Protein AF-A0A5J4VJ78-F1 (afdb_monomer_lite)

Organism: NCBI:txid222440

Structure (mmCIF, N/CA/C/O backbone):
data_AF-A0A5J4VJ78-F1
#
_entry.id   AF-A0A5J4VJ78-F1
#
loop_
_atom_site.group_PDB
_atom_site.id
_atom_site.type_symbol
_atom_site.label_atom_id
_atom_site.label_alt_id
_atom_site.label_comp_id
_atom_site.label_asym_id
_atom_site.label_entity_id
_atom_site.label_seq_id
_atom_site.pdbx_PDB_ins_code
_atom_site.Cartn_x
_atom_site.Cartn_y
_atom_site.Cartn_z
_atom_site.occupancy
_atom_site.B_iso_or_equiv
_atom_site.auth_seq_id
_atom_site.auth_comp_id
_atom_site.auth_asym_id
_atom_site.auth_atom_id
_atom_site.pdbx_PDB_model_num
ATOM 1 N N . MET A 1 1 ? -40.410 12.474 62.349 1.00 48.41 1 MET A N 1
ATOM 2 C CA . MET A 1 1 ? -39.954 11.598 61.249 1.00 48.41 1 MET A CA 1
ATOM 3 C C . MET A 1 1 ? -38.584 12.092 60.812 1.00 48.41 1 MET A C 1
ATOM 5 O O . MET A 1 1 ? -38.500 13.194 60.291 1.00 48.41 1 MET A O 1
ATOM 9 N N . GLN A 1 2 ? -37.513 11.364 61.135 1.00 45.97 2 GLN A N 1
ATOM 10 C CA . GLN A 1 2 ? -36.144 11.729 60.750 1.00 45.97 2 GLN A CA 1
ATOM 11 C C . GLN A 1 2 ? -35.862 11.176 59.348 1.00 45.97 2 GLN A C 1
ATOM 13 O O . GLN A 1 2 ? -35.851 9.962 59.156 1.00 45.97 2 GLN A O 1
ATOM 18 N N . GLN A 1 3 ? -35.682 12.064 58.369 1.00 49.25 3 GLN A N 1
ATOM 19 C CA . GLN A 1 3 ? -35.195 11.709 57.035 1.00 49.25 3 GLN A CA 1
ATOM 20 C C . GLN A 1 3 ? -33.721 11.312 57.136 1.00 49.25 3 GLN A C 1
ATOM 22 O O . GLN A 1 3 ? -32.895 12.104 57.586 1.00 49.25 3 GLN A O 1
ATOM 27 N N . GLN A 1 4 ? -33.396 10.085 56.729 1.00 52.31 4 GLN A N 1
ATOM 28 C CA . GLN A 1 4 ? -32.009 9.659 56.575 1.00 52.31 4 GLN A CA 1
ATOM 29 C C . GLN A 1 4 ? -31.435 10.192 55.251 1.00 52.31 4 GLN A C 1
ATOM 31 O O . GLN A 1 4 ? -32.120 10.120 54.225 1.00 52.31 4 GLN A O 1
ATOM 36 N N . PRO A 1 5 ? -30.194 10.709 55.250 1.00 65.25 5 PRO A N 1
ATOM 37 C CA . PRO A 1 5 ? -29.542 11.199 54.043 1.00 65.25 5 PRO A CA 1
ATOM 38 C C . PRO A 1 5 ? -29.201 10.034 53.103 1.00 65.25 5 PRO A C 1
ATOM 40 O O . PRO A 1 5 ? -28.545 9.070 53.494 1.00 65.25 5 PRO A O 1
ATOM 43 N N . GLN A 1 6 ? -29.654 10.130 51.853 1.00 60.22 6 GLN A N 1
ATOM 44 C CA . GLN A 1 6 ? -29.328 9.179 50.791 1.00 60.22 6 GLN A CA 1
ATOM 45 C C . GLN A 1 6 ? -27.888 9.431 50.321 1.00 60.22 6 GLN A C 1
ATOM 47 O O . GLN A 1 6 ? -27.589 10.478 49.748 1.00 60.22 6 GLN A O 1
ATOM 52 N N . LEU A 1 7 ? -26.993 8.478 50.589 1.00 55.41 7 LEU A N 1
ATOM 53 C CA . LEU A 1 7 ? -25.600 8.508 50.152 1.00 55.41 7 LEU A CA 1
ATOM 54 C C . LEU A 1 7 ? -25.534 8.074 48.679 1.00 55.41 7 LEU A C 1
ATOM 56 O O . LEU A 1 7 ? -25.606 6.886 48.371 1.00 55.41 7 LEU A O 1
ATOM 60 N N . TYR A 1 8 ? -25.420 9.028 47.760 1.00 61.34 8 TYR A N 1
ATOM 61 C CA . TYR A 1 8 ? -25.155 8.735 46.354 1.00 61.34 8 TYR A CA 1
ATOM 62 C C . TYR A 1 8 ? -23.641 8.589 46.150 1.00 61.34 8 TYR A C 1
ATOM 64 O O . TYR A 1 8 ? -22.863 9.494 46.447 1.00 61.34 8 TYR A O 1
ATOM 72 N N . ALA A 1 9 ? -23.206 7.427 45.665 1.00 69.69 9 ALA A N 1
ATOM 73 C CA . ALA A 1 9 ? -21.824 7.218 45.256 1.00 69.69 9 ALA A CA 1
ATOM 74 C C . ALA A 1 9 ? -21.632 7.813 43.855 1.00 69.69 9 ALA A C 1
ATOM 76 O O . ALA A 1 9 ? -22.184 7.306 42.879 1.00 69.69 9 ALA A O 1
ATOM 77 N N . ILE A 1 10 ? -20.857 8.894 43.754 1.00 66.19 10 ILE A N 1
ATOM 78 C CA . ILE A 1 10 ? -20.404 9.423 42.467 1.00 66.19 10 ILE A CA 1
ATOM 79 C C . ILE A 1 10 ? -19.316 8.474 41.960 1.00 66.19 10 ILE A C 1
ATOM 81 O O . ILE A 1 10 ? -18.203 8.460 42.484 1.00 66.19 10 ILE A O 1
ATOM 85 N N . ILE A 1 11 ? -19.637 7.654 40.961 1.00 70.38 11 ILE A N 1
ATOM 86 C CA . ILE A 1 11 ? -18.626 6.893 40.228 1.00 70.38 11 ILE A CA 1
ATOM 87 C C . ILE A 1 11 ? -17.891 7.907 39.354 1.00 70.38 11 ILE A C 1
ATOM 89 O O . ILE A 1 11 ? -18.446 8.401 38.374 1.00 70.38 11 ILE A O 1
ATOM 93 N N . GLN A 1 12 ? -16.662 8.256 39.734 1.00 53.12 12 GLN A N 1
ATOM 94 C CA . GLN A 1 12 ? -15.780 9.006 38.850 1.00 53.12 12 GLN A CA 1
ATOM 95 C C . GLN A 1 12 ? -15.371 8.075 37.713 1.00 53.12 12 GLN A C 1
ATOM 97 O O . GLN A 1 12 ? -14.561 7.168 37.884 1.00 53.12 12 GLN A O 1
ATOM 102 N N . VAL A 1 13 ? -16.012 8.256 36.564 1.00 66.19 13 VAL A N 1
ATOM 103 C CA . VAL A 1 13 ? -15.539 7.682 35.312 1.00 66.19 13 VAL A CA 1
ATOM 104 C C . VAL A 1 13 ? -14.343 8.529 34.901 1.00 66.19 13 VAL A C 1
ATOM 106 O O . VAL A 1 13 ? -14.504 9.717 34.623 1.00 66.19 13 VAL A O 1
ATOM 109 N N . ASP A 1 14 ? -13.148 7.942 34.916 1.00 60.28 14 ASP A N 1
ATOM 110 C CA . ASP A 1 14 ? -11.938 8.594 34.420 1.00 60.28 14 ASP A CA 1
ATOM 111 C C . ASP A 1 14 ? -12.132 8.946 32.938 1.00 60.28 14 ASP A C 1
ATOM 113 O O . ASP A 1 14 ? -11.980 8.111 32.047 1.00 60.28 14 ASP A O 1
ATOM 117 N N . ALA A 1 15 ? -12.473 10.204 32.666 1.00 61.31 15 ALA A N 1
ATOM 118 C CA . ALA A 1 15 ? -12.761 10.732 31.332 1.00 61.31 15 ALA A CA 1
ATOM 119 C C . ALA A 1 15 ? -11.521 10.834 30.415 1.00 61.31 15 ALA A C 1
ATOM 121 O O . ALA A 1 15 ? -11.595 11.436 29.349 1.00 61.31 15 ALA A O 1
ATOM 122 N N . ASN A 1 16 ? -10.379 10.267 30.817 1.00 53.38 16 ASN A N 1
ATOM 123 C CA . ASN A 1 16 ? -9.082 10.498 30.177 1.00 53.38 16 ASN A CA 1
ATOM 124 C C . ASN A 1 16 ? -8.576 9.353 29.289 1.00 53.38 16 ASN A C 1
ATOM 126 O O . ASN A 1 16 ? -7.518 9.495 28.684 1.00 53.38 16 ASN A O 1
ATOM 130 N N . GLN A 1 17 ? -9.303 8.240 29.146 1.00 56.69 17 GLN A N 1
ATOM 131 C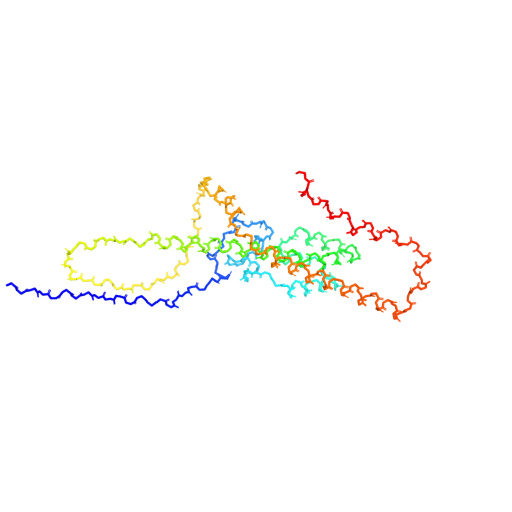 CA . GLN A 1 17 ? -8.967 7.237 28.126 1.00 56.69 17 GLN A CA 1
ATOM 132 C C . GLN A 1 17 ? -9.726 7.508 26.828 1.00 56.69 17 GLN A C 1
ATOM 134 O O . GLN A 1 17 ? -10.595 6.742 26.415 1.00 56.69 17 GLN A O 1
ATOM 139 N N . SER A 1 18 ? -9.379 8.608 26.162 1.00 64.75 18 SER A N 1
ATOM 140 C CA . SER A 1 18 ? -9.680 8.761 24.740 1.00 64.75 18 SER A CA 1
ATOM 141 C C . SER A 1 18 ? -8.935 7.656 24.000 1.00 64.75 18 SER A C 1
ATOM 143 O O . SER A 1 18 ? -7.726 7.754 23.802 1.00 64.75 18 SER A O 1
ATOM 145 N N . GLN A 1 19 ? -9.627 6.569 23.652 1.00 74.94 19 GLN A N 1
ATOM 146 C CA . GLN A 1 19 ? -9.042 5.506 22.841 1.00 74.94 19 GLN A CA 1
ATOM 147 C C . GLN A 1 19 ? -8.592 6.122 21.515 1.00 74.94 19 GLN A C 1
ATOM 149 O O . GLN A 1 19 ? -9.410 6.553 20.700 1.00 74.94 19 GLN A O 1
ATOM 154 N N . THR A 1 20 ? -7.280 6.236 21.334 1.00 85.06 20 THR A N 1
ATOM 155 C CA . THR A 1 20 ? -6.699 6.723 20.088 1.00 85.06 20 THR A CA 1
ATOM 156 C C . THR A 1 20 ? -6.913 5.660 19.026 1.00 85.06 20 THR A C 1
ATOM 158 O O . THR A 1 20 ? -6.645 4.484 19.272 1.00 85.06 20 THR A O 1
ATOM 161 N N . PHE A 1 21 ? -7.405 6.065 17.857 1.00 91.94 21 PHE A N 1
ATOM 162 C CA . PHE A 1 21 ? -7.583 5.167 16.723 1.00 91.94 21 PHE A CA 1
ATOM 163 C C . PHE A 1 21 ? -6.235 4.540 16.346 1.00 91.94 21 PHE A C 1
ATOM 165 O O . PHE A 1 21 ? -5.333 5.235 15.878 1.00 91.94 21 PHE A O 1
ATOM 172 N N . ASP A 1 22 ? -6.104 3.234 16.575 1.00 94.62 22 ASP A N 1
ATOM 173 C CA . ASP A 1 22 ? -4.928 2.464 16.185 1.00 94.62 22 ASP A CA 1
ATOM 174 C C . ASP A 1 22 ? -5.185 1.759 14.850 1.00 94.62 22 ASP A C 1
ATOM 176 O O . ASP A 1 22 ? -6.028 0.865 14.736 1.00 94.62 22 ASP A O 1
ATOM 180 N N . ILE A 1 23 ? -4.428 2.156 13.830 1.00 95.56 23 ILE A N 1
ATOM 181 C CA . ILE A 1 23 ? -4.491 1.558 12.495 1.00 95.56 23 ILE A CA 1
ATOM 182 C C . ILE A 1 23 ? -3.938 0.125 12.474 1.00 95.56 23 ILE A C 1
ATOM 184 O O . ILE A 1 23 ? -4.140 -0.594 11.507 1.00 95.56 23 ILE A O 1
ATOM 188 N N . ARG A 1 24 ? -3.241 -0.335 13.513 1.00 96.38 24 ARG A N 1
ATOM 189 C CA . ARG A 1 24 ? -2.691 -1.697 13.573 1.00 96.38 24 ARG A CA 1
ATOM 190 C C . ARG A 1 24 ? -3.593 -2.690 14.296 1.00 96.38 24 ARG A C 1
ATOM 192 O O . ARG A 1 24 ? -3.250 -3.865 14.362 1.00 96.38 24 ARG A O 1
ATOM 199 N N . ASP A 1 25 ? -4.737 -2.253 14.819 1.00 96.12 25 ASP A N 1
ATOM 200 C CA . ASP A 1 25 ? -5.698 -3.155 15.453 1.00 96.12 25 ASP A CA 1
ATOM 201 C C . ASP A 1 25 ? -6.375 -4.048 14.387 1.00 96.12 25 ASP A C 1
ATOM 203 O O . ASP A 1 25 ? -7.123 -3.527 13.554 1.00 96.12 25 ASP A O 1
ATOM 207 N N . PRO A 1 26 ? -6.175 -5.383 14.400 1.00 97.56 26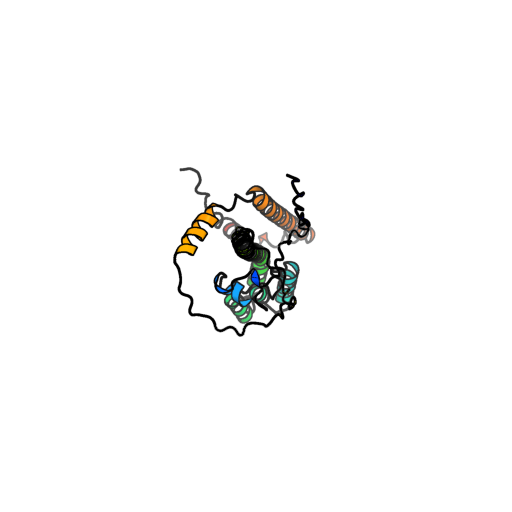 PRO A N 1
ATOM 208 C CA . PRO A 1 26 ? -6.784 -6.303 13.430 1.00 97.56 26 PRO A CA 1
ATOM 209 C C . PRO A 1 26 ? -8.312 -6.261 13.455 1.00 97.56 26 PRO A C 1
ATOM 211 O O . PRO A 1 26 ? -8.967 -6.490 12.444 1.00 97.56 26 PRO A O 1
ATOM 214 N N . ASN A 1 27 ? -8.906 -5.896 14.591 1.00 96.62 27 ASN A N 1
ATOM 215 C CA . ASN A 1 27 ? -10.354 -5.816 14.724 1.00 96.62 27 ASN A CA 1
ATOM 216 C C . ASN A 1 27 ? -10.951 -4.590 13.997 1.00 96.62 27 ASN A C 1
ATOM 218 O O . ASN A 1 27 ? -12.174 -4.421 14.000 1.00 96.62 27 ASN A O 1
ATOM 222 N N . ASN A 1 28 ? -10.120 -3.692 13.450 1.00 96.75 28 ASN A N 1
ATOM 223 C CA . ASN A 1 28 ? -10.551 -2.590 12.584 1.00 96.75 28 ASN A CA 1
ATOM 224 C C . ASN A 1 28 ? -10.689 -3.016 11.116 1.00 96.75 28 ASN A C 1
ATOM 226 O O . ASN A 1 28 ? -11.110 -2.207 10.292 1.00 96.75 28 ASN A O 1
ATOM 230 N N . TYR A 1 29 ? -10.375 -4.265 10.778 1.00 97.12 29 TYR A N 1
ATOM 231 C CA . TYR A 1 29 ? -10.373 -4.745 9.404 1.00 97.12 29 TYR A CA 1
ATOM 232 C C . TYR A 1 29 ? -11.371 -5.876 9.188 1.00 97.12 29 TYR A C 1
ATOM 234 O O . TYR A 1 29 ? -11.695 -6.646 10.090 1.00 97.12 29 TYR A O 1
ATOM 242 N N . ASP A 1 30 ? -11.867 -5.951 7.959 1.00 96.06 30 ASP A N 1
ATOM 243 C CA . ASP A 1 30 ? -12.672 -7.052 7.450 1.00 96.06 30 ASP A CA 1
ATOM 244 C C . ASP A 1 30 ? -12.155 -7.381 6.047 1.00 96.06 30 ASP A C 1
ATOM 246 O O . ASP A 1 30 ? -12.332 -6.595 5.116 1.00 96.06 30 ASP A O 1
ATOM 250 N N . GLU A 1 31 ? -11.460 -8.513 5.911 1.00 96.44 31 GLU A N 1
ATOM 251 C CA . GLU A 1 31 ? -10.785 -8.942 4.675 1.00 96.44 31 GLU A CA 1
ATOM 252 C C . GLU A 1 31 ? -11.730 -9.025 3.470 1.00 96.44 31 GLU A C 1
ATOM 254 O O . GLU A 1 31 ? -11.312 -8.811 2.328 1.00 96.44 31 GLU A O 1
ATOM 259 N N . SER A 1 32 ? -13.013 -9.301 3.718 1.00 96.12 32 SER A N 1
ATOM 260 C CA . SER A 1 32 ? -14.030 -9.417 2.671 1.00 96.12 32 SER A CA 1
ATOM 261 C C . SER A 1 32 ? -14.343 -8.083 1.989 1.00 96.12 32 SER A C 1
ATOM 263 O O . SER A 1 32 ? -14.792 -8.070 0.845 1.00 96.12 32 SER A O 1
ATOM 265 N N . MET A 1 33 ? -14.070 -6.959 2.660 1.00 94.38 33 MET A N 1
ATOM 266 C CA . MET A 1 33 ? -14.373 -5.615 2.163 1.00 94.38 33 MET A CA 1
ATOM 267 C C . MET A 1 33 ? -13.283 -5.023 1.267 1.00 94.38 33 MET A C 1
ATOM 269 O O . MET A 1 33 ? -13.489 -3.945 0.706 1.00 94.38 33 MET A O 1
ATOM 273 N N . PHE A 1 34 ? -12.131 -5.687 1.177 1.00 96.19 34 PHE A N 1
ATOM 274 C CA . PHE A 1 34 ? -10.984 -5.233 0.400 1.00 96.19 34 PHE A CA 1
ATOM 275 C C . PHE A 1 34 ? -10.931 -5.902 -0.968 1.00 96.19 34 PHE A C 1
ATOM 277 O O . PHE A 1 34 ? -11.300 -7.073 -1.115 1.00 96.19 34 PHE A O 1
ATOM 284 N N . GLU A 1 35 ? -10.417 -5.159 -1.949 1.00 95.88 35 GLU A N 1
ATOM 285 C CA . GLU A 1 35 ? -10.044 -5.701 -3.253 1.00 95.88 35 GLU A CA 1
ATOM 286 C C . GLU A 1 35 ? -9.028 -6.843 -3.109 1.00 95.88 35 GLU A C 1
ATOM 288 O O . GLU A 1 35 ? -8.235 -6.879 -2.163 1.00 95.88 35 GLU A O 1
ATOM 293 N N . GLU A 1 36 ? -9.039 -7.774 -4.065 1.00 95.56 36 GLU A N 1
ATOM 294 C CA . GLU A 1 36 ? -8.178 -8.964 -4.057 1.00 95.56 36 GLU A CA 1
ATOM 295 C C . GLU A 1 36 ? -6.691 -8.608 -3.915 1.00 95.56 36 GLU A C 1
ATOM 297 O O . GLU A 1 36 ? -5.976 -9.232 -3.127 1.00 95.56 36 GLU A O 1
ATOM 302 N N . ASN A 1 37 ? -6.256 -7.532 -4.575 1.00 95.44 37 ASN A N 1
ATOM 303 C CA . ASN A 1 37 ? -4.873 -7.068 -4.530 1.00 95.44 37 ASN A CA 1
ATOM 304 C C . ASN A 1 37 ? -4.465 -6.688 -3.098 1.00 95.44 37 ASN A C 1
ATOM 306 O O . ASN A 1 37 ? -3.467 -7.190 -2.588 1.00 95.44 37 ASN A O 1
ATOM 310 N N . ILE A 1 38 ? -5.275 -5.899 -2.380 1.00 96.56 38 ILE A N 1
ATOM 311 C CA . ILE A 1 38 ? -4.994 -5.555 -0.974 1.00 96.56 38 ILE A CA 1
ATOM 312 C C . ILE A 1 38 ? -5.112 -6.795 -0.087 1.00 96.56 38 ILE A C 1
ATOM 314 O O . ILE A 1 38 ? -4.295 -6.969 0.821 1.00 96.56 38 ILE A O 1
ATOM 318 N N . ARG A 1 39 ? -6.087 -7.673 -0.355 1.00 97.00 39 ARG A N 1
ATOM 319 C CA . ARG A 1 39 ? -6.302 -8.912 0.404 1.00 97.00 39 ARG A CA 1
ATOM 320 C C . ARG A 1 39 ? -5.056 -9.798 0.414 1.00 97.00 39 ARG A C 1
ATOM 322 O O . ARG A 1 39 ? -4.721 -10.351 1.457 1.00 97.00 39 ARG A O 1
ATOM 329 N N . SER A 1 40 ? -4.318 -9.854 -0.696 1.00 96.25 40 SER A N 1
ATOM 330 C CA . SER A 1 40 ? -3.053 -10.599 -0.788 1.00 96.25 40 SER A CA 1
ATOM 331 C C . SER A 1 40 ? -1.958 -10.098 0.173 1.00 96.25 40 SER A C 1
ATOM 333 O O . SER A 1 40 ? -1.040 -10.842 0.510 1.00 96.25 40 SER A O 1
ATOM 335 N N . THR A 1 41 ? -2.074 -8.859 0.665 1.00 97.38 41 THR A N 1
ATOM 336 C CA . THR A 1 41 ? -1.100 -8.222 1.571 1.00 97.38 41 THR A CA 1
ATOM 337 C C . THR A 1 41 ? -1.454 -8.364 3.053 1.00 97.38 41 THR A C 1
ATOM 339 O O . THR A 1 41 ? -0.758 -7.810 3.910 1.00 97.38 41 THR A O 1
ATOM 342 N N . PHE A 1 42 ? -2.540 -9.066 3.390 1.00 97.88 42 PHE A N 1
ATOM 343 C CA . PHE A 1 42 ? -2.944 -9.248 4.780 1.00 97.88 42 PHE A CA 1
ATOM 344 C C . PHE A 1 42 ? -1.965 -10.130 5.548 1.00 97.88 42 PHE A C 1
ATOM 346 O O . PHE A 1 42 ? -1.546 -11.199 5.106 1.00 97.88 42 PHE A O 1
ATOM 353 N N . ARG A 1 43 ? -1.638 -9.695 6.765 1.00 97.06 43 ARG A N 1
ATOM 354 C CA . ARG A 1 43 ? -0.869 -10.476 7.727 1.00 97.06 43 ARG A CA 1
ATOM 355 C C . ARG A 1 43 ? -1.462 -10.281 9.111 1.00 97.06 43 ARG A C 1
ATOM 357 O O . ARG A 1 43 ? -1.582 -9.155 9.580 1.00 97.06 43 ARG A O 1
ATOM 364 N N . ASN A 1 44 ? -1.821 -11.383 9.769 1.00 97.00 44 ASN A N 1
ATOM 365 C CA . ASN A 1 44 ? -2.463 -11.370 11.089 1.00 97.00 44 ASN A CA 1
ATOM 366 C C . ASN A 1 44 ? -3.738 -10.497 11.138 1.00 97.00 44 ASN A C 1
ATOM 368 O O . ASN A 1 44 ? -3.973 -9.814 12.131 1.00 97.00 44 ASN A O 1
ATOM 372 N N . GLY A 1 45 ? -4.533 -10.481 10.061 1.00 96.69 45 GLY A N 1
ATOM 373 C CA . GLY A 1 45 ? -5.758 -9.676 9.969 1.00 96.69 45 GLY A CA 1
ATOM 374 C C . GLY A 1 45 ? -5.537 -8.177 9.730 1.00 96.69 45 GLY A C 1
ATOM 375 O O . GLY A 1 45 ? -6.487 -7.408 9.809 1.00 96.69 45 GLY A O 1
ATOM 376 N N . VAL A 1 46 ? -4.305 -7.743 9.438 1.00 98.00 46 VAL A N 1
ATOM 377 C CA . VAL A 1 46 ? -3.970 -6.341 9.146 1.00 98.00 46 VAL A CA 1
ATOM 378 C C . VAL A 1 46 ? -3.347 -6.242 7.741 1.00 98.00 46 VAL A C 1
ATOM 380 O O . VAL A 1 46 ? -2.431 -7.014 7.438 1.00 98.00 46 VAL A O 1
ATOM 383 N N . PRO A 1 47 ? -3.797 -5.313 6.872 1.00 98.00 47 PRO A N 1
ATOM 384 C CA . PRO A 1 47 ? -3.257 -5.145 5.519 1.00 98.00 47 PRO A CA 1
ATOM 385 C C . PRO A 1 47 ? -1.833 -4.564 5.520 1.00 98.00 47 PRO A C 1
ATOM 387 O O . PRO A 1 47 ? -1.271 -4.226 6.571 1.00 98.00 47 PRO A O 1
ATOM 390 N N . ALA A 1 48 ? -1.247 -4.424 4.326 1.00 97.62 48 ALA A N 1
ATOM 391 C CA . ALA A 1 48 ? 0.095 -3.874 4.124 1.00 97.62 48 ALA A CA 1
ATOM 392 C C . ALA A 1 48 ? 1.164 -4.609 4.951 1.00 97.62 48 ALA A C 1
ATOM 394 O O . ALA A 1 48 ? 1.967 -4.014 5.681 1.00 97.62 48 ALA A O 1
ATOM 395 N N . TRP A 1 49 ? 1.130 -5.939 4.861 1.00 97.31 49 TRP A N 1
ATOM 396 C CA . TRP A 1 49 ? 2.052 -6.859 5.525 1.00 97.31 49 TRP A CA 1
ATOM 397 C C . TRP A 1 49 ? 2.026 -6.767 7.057 1.00 97.31 49 TRP A C 1
ATOM 399 O O . TRP A 1 49 ? 3.012 -7.098 7.721 1.00 97.31 49 TRP A O 1
ATOM 409 N N . GLY A 1 50 ? 0.891 -6.342 7.623 1.00 97.19 50 GLY A N 1
ATOM 410 C CA . GLY A 1 50 ? 0.676 -6.207 9.063 1.00 97.19 50 GLY A CA 1
ATOM 411 C C . GLY A 1 50 ? 0.915 -4.800 9.619 1.00 97.19 50 GLY A C 1
ATOM 412 O O . GLY A 1 50 ? 0.803 -4.594 10.824 1.00 97.19 50 GLY A O 1
ATOM 413 N N . ASN A 1 51 ? 1.257 -3.825 8.771 1.00 97.38 51 ASN A N 1
ATOM 414 C CA . ASN A 1 51 ? 1.548 -2.459 9.214 1.00 97.38 51 ASN A CA 1
ATOM 415 C C . ASN A 1 51 ? 0.322 -1.539 9.224 1.00 97.38 51 ASN A C 1
ATOM 417 O O . ASN A 1 51 ? 0.387 -0.470 9.836 1.00 97.38 51 ASN A O 1
ATOM 421 N N . GLY A 1 52 ? -0.756 -1.919 8.530 1.00 97.06 52 GLY A N 1
ATOM 422 C CA . GLY A 1 52 ? -1.964 -1.105 8.358 1.00 97.06 52 GLY A CA 1
ATOM 423 C C . GLY A 1 52 ? -1.818 0.019 7.325 1.00 97.06 52 GLY A C 1
ATOM 424 O O . GLY A 1 52 ? -2.785 0.709 7.033 1.00 97.06 52 GLY A O 1
ATOM 425 N N . GLN A 1 53 ? -0.624 0.214 6.760 1.00 97.38 53 GLN A N 1
ATOM 426 C CA . GLN A 1 53 ? -0.362 1.105 5.629 1.00 97.38 53 GLN A CA 1
ATOM 427 C C . GLN A 1 53 ? 0.948 0.717 4.934 1.00 97.38 53 GLN A C 1
ATOM 429 O O . GLN A 1 53 ? 1.880 0.223 5.576 1.00 97.38 53 GLN A O 1
ATOM 434 N N . PHE A 1 54 ? 1.022 0.956 3.630 1.00 97.38 54 PHE A N 1
ATOM 435 C CA . PHE A 1 54 ? 2.226 0.796 2.825 1.00 97.38 54 PHE A CA 1
ATOM 436 C C . PHE A 1 54 ? 3.200 1.954 3.062 1.00 97.38 54 PHE A C 1
ATOM 438 O O . PHE A 1 54 ? 2.795 3.100 3.270 1.00 97.38 54 PHE A O 1
ATOM 445 N N . SER A 1 55 ? 4.493 1.645 3.017 1.00 96.62 55 SER A N 1
ATOM 446 C CA . SER A 1 55 ? 5.593 2.591 3.200 1.00 96.62 55 SER A CA 1
ATOM 447 C C . SER A 1 55 ? 6.133 3.040 1.844 1.00 96.62 55 SER A C 1
ATOM 449 O O . SER A 1 55 ? 6.612 2.210 1.070 1.00 96.62 55 SER A O 1
ATOM 451 N N . ASN A 1 56 ? 6.124 4.354 1.590 1.00 94.56 56 ASN A N 1
ATOM 452 C CA . ASN A 1 56 ? 6.722 4.937 0.383 1.00 94.56 56 ASN A CA 1
ATOM 453 C C . ASN A 1 56 ? 8.216 4.605 0.279 1.00 94.56 56 ASN A C 1
ATOM 455 O O . ASN A 1 56 ? 8.684 4.198 -0.777 1.00 94.56 56 ASN A O 1
ATOM 459 N N . ALA A 1 57 ? 8.957 4.688 1.389 1.00 95.06 57 ALA A N 1
ATOM 460 C CA . ALA A 1 57 ? 10.387 4.382 1.402 1.00 95.06 57 ALA A CA 1
ATOM 461 C C . ALA A 1 57 ? 10.668 2.923 1.011 1.00 95.06 57 ALA A C 1
ATOM 463 O O . ALA A 1 57 ? 11.588 2.647 0.248 1.00 95.06 57 ALA A O 1
ATOM 464 N N . THR A 1 58 ? 9.852 1.981 1.497 1.00 95.62 58 THR A N 1
ATOM 465 C CA . THR A 1 58 ? 9.992 0.563 1.138 1.00 95.62 58 THR A CA 1
ATOM 466 C C . THR A 1 58 ? 9.692 0.336 -0.339 1.00 95.62 58 THR A C 1
ATOM 468 O O . THR A 1 58 ? 10.404 -0.420 -0.989 1.00 95.62 58 THR A O 1
ATOM 471 N N . ALA A 1 59 ? 8.682 1.012 -0.882 1.00 94.56 59 ALA A N 1
ATOM 472 C CA . ALA A 1 59 ? 8.351 0.902 -2.294 1.00 94.56 59 ALA A CA 1
ATOM 473 C C . ALA A 1 59 ? 9.436 1.485 -3.208 1.00 94.56 59 ALA A C 1
ATOM 475 O O . ALA A 1 59 ? 9.803 0.837 -4.182 1.00 94.56 59 ALA A O 1
ATOM 476 N N . ILE A 1 60 ? 10.005 2.644 -2.861 1.00 92.62 60 ILE A N 1
ATOM 477 C CA . ILE A 1 60 ? 11.133 3.240 -3.593 1.00 92.62 60 ILE A CA 1
ATOM 478 C C . ILE A 1 60 ? 12.347 2.309 -3.547 1.00 92.62 60 ILE A C 1
ATOM 480 O O . ILE A 1 60 ? 12.945 2.038 -4.583 1.00 92.62 60 ILE A O 1
ATOM 484 N N . LEU A 1 61 ? 12.678 1.749 -2.376 1.00 95.25 61 LEU A N 1
ATOM 485 C CA . LEU A 1 61 ? 13.765 0.771 -2.249 1.00 95.25 61 LEU A CA 1
ATOM 486 C C . LEU A 1 61 ? 13.546 -0.457 -3.143 1.00 95.25 61 LEU A C 1
ATOM 488 O O . LEU A 1 61 ? 14.499 -0.953 -3.737 1.00 95.25 61 LEU A O 1
ATOM 492 N N . LEU A 1 62 ? 12.305 -0.935 -3.268 1.00 94.62 62 LEU A N 1
ATOM 493 C CA . LEU A 1 62 ? 11.969 -2.029 -4.182 1.00 94.62 62 LEU A CA 1
ATOM 494 C C . LEU A 1 62 ? 12.029 -1.601 -5.655 1.00 94.62 62 LEU A C 1
ATOM 496 O O . LEU A 1 62 ? 12.464 -2.407 -6.471 1.00 94.62 62 LEU A O 1
ATOM 500 N N . CYS A 1 63 ? 11.680 -0.351 -5.983 1.00 91.94 63 CYS A N 1
ATOM 501 C CA . CYS A 1 63 ? 11.864 0.204 -7.329 1.00 91.94 63 CYS A CA 1
ATOM 502 C C . CYS A 1 63 ? 13.352 0.242 -7.708 1.00 91.94 63 CYS A C 1
ATOM 504 O O . CYS A 1 63 ? 13.734 -0.233 -8.774 1.00 91.94 63 CYS A O 1
ATOM 506 N N . LEU A 1 64 ? 14.214 0.717 -6.805 1.00 92.19 64 LEU A N 1
ATOM 507 C CA . LEU A 1 64 ? 15.667 0.733 -7.010 1.00 92.19 64 LEU A CA 1
ATOM 508 C C . LEU A 1 64 ? 16.248 -0.681 -7.120 1.00 92.19 64 LEU A C 1
ATOM 510 O O . LEU A 1 64 ? 17.132 -0.930 -7.937 1.00 92.19 64 LEU A O 1
ATOM 514 N N . LEU A 1 65 ? 15.732 -1.629 -6.332 1.00 92.38 65 LEU A N 1
ATOM 515 C CA . LEU A 1 65 ? 16.110 -3.038 -6.442 1.00 92.38 65 LEU A CA 1
ATOM 516 C C . LEU A 1 65 ? 15.685 -3.637 -7.794 1.00 92.38 65 LEU A C 1
ATOM 518 O O . LEU A 1 65 ? 16.393 -4.488 -8.335 1.00 92.38 65 LEU A O 1
ATOM 522 N N . GLY A 1 66 ? 14.570 -3.162 -8.356 1.00 88.56 66 GLY A N 1
ATOM 523 C CA . GLY A 1 66 ? 14.123 -3.478 -9.711 1.00 88.56 66 GLY A CA 1
ATOM 524 C C . GLY A 1 66 ? 15.182 -3.169 -10.764 1.00 88.56 66 GLY A C 1
ATOM 525 O O . GLY A 1 66 ? 15.502 -4.036 -11.575 1.00 88.56 66 GLY A O 1
ATOM 526 N N . CYS A 1 67 ? 15.843 -2.012 -10.656 1.00 87.00 67 CYS A N 1
ATOM 527 C CA . CYS A 1 67 ? 16.920 -1.605 -11.564 1.00 87.00 67 CYS A CA 1
ATOM 528 C C . CYS A 1 67 ? 18.127 -2.569 -11.570 1.00 87.00 67 CYS A C 1
ATOM 530 O O . CYS A 1 67 ? 18.855 -2.631 -12.558 1.00 87.00 67 CYS A O 1
ATOM 532 N N . ILE A 1 68 ? 18.317 -3.364 -10.507 1.00 89.19 68 ILE A N 1
ATOM 533 C CA . ILE A 1 68 ? 19.401 -4.360 -10.361 1.00 89.19 68 ILE A CA 1
ATOM 534 C C . ILE A 1 68 ? 18.979 -5.744 -10.918 1.00 89.19 68 ILE A C 1
ATOM 536 O O . ILE A 1 68 ? 19.710 -6.727 -10.814 1.00 89.19 68 ILE A O 1
ATOM 540 N N . GLY A 1 69 ? 17.804 -5.843 -11.547 1.00 85.44 69 GLY A N 1
ATOM 541 C CA . GLY A 1 69 ? 17.310 -7.062 -12.199 1.00 85.44 69 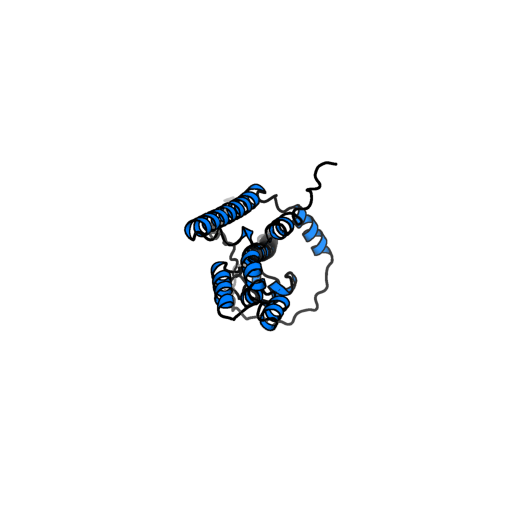GLY A CA 1
ATOM 542 C C . GLY A 1 69 ? 16.166 -7.765 -11.465 1.00 85.44 69 GLY A C 1
ATOM 543 O O . GLY A 1 69 ? 15.718 -8.820 -11.908 1.00 85.44 69 GLY A O 1
ATOM 544 N N . CYS A 1 70 ? 15.648 -7.184 -10.379 1.00 88.94 70 CYS A N 1
ATOM 545 C CA . CYS A 1 70 ? 14.475 -7.687 -9.655 1.00 88.94 70 CYS A CA 1
ATOM 546 C C . CYS A 1 70 ? 13.190 -6.940 -10.060 1.00 88.94 70 CYS A C 1
ATOM 548 O O . CYS A 1 70 ? 12.457 -6.440 -9.202 1.00 88.94 70 CYS A O 1
ATOM 550 N N . ASN A 1 71 ? 12.939 -6.812 -11.367 1.00 90.62 71 ASN A N 1
ATOM 551 C CA . ASN A 1 71 ? 11.794 -6.069 -11.906 1.00 90.62 71 ASN A CA 1
ATOM 552 C C . ASN A 1 71 ? 10.459 -6.599 -11.356 1.00 90.62 71 ASN A C 1
ATOM 554 O O . ASN A 1 71 ? 10.300 -7.802 -11.168 1.00 90.62 71 ASN A O 1
ATOM 558 N N . GLY A 1 72 ? 9.493 -5.711 -11.098 1.00 89.31 72 GLY A N 1
ATOM 559 C CA . GLY A 1 72 ? 8.137 -6.075 -10.651 1.00 89.31 72 GLY A CA 1
ATOM 560 C C . GLY A 1 72 ? 7.963 -6.316 -9.143 1.00 89.31 72 GLY A C 1
ATOM 561 O O . GLY A 1 72 ? 6.830 -6.464 -8.674 1.00 89.31 72 GLY A O 1
ATOM 562 N N . MET A 1 73 ? 9.041 -6.287 -8.348 1.00 93.62 73 MET A N 1
ATOM 563 C CA . MET A 1 73 ? 8.959 -6.448 -6.887 1.00 93.62 73 MET A CA 1
ATOM 564 C C . MET A 1 73 ? 8.157 -5.332 -6.203 1.00 93.62 73 MET A C 1
ATOM 566 O O . MET A 1 73 ? 7.451 -5.599 -5.227 1.00 93.62 73 MET A O 1
ATOM 570 N N . GLN A 1 74 ? 8.196 -4.101 -6.726 1.00 94.38 74 GLN A N 1
ATOM 571 C CA . GLN A 1 74 ? 7.376 -3.009 -6.193 1.00 94.38 74 GLN A CA 1
ATOM 572 C C . GLN A 1 74 ? 5.860 -3.273 -6.328 1.00 94.38 74 GLN A C 1
ATOM 574 O O . GLN A 1 74 ? 5.100 -2.956 -5.414 1.00 94.38 74 GLN A O 1
ATOM 579 N N . ARG A 1 75 ? 5.409 -3.936 -7.403 1.00 94.06 75 ARG A N 1
ATOM 580 C CA . ARG A 1 75 ? 3.992 -4.304 -7.605 1.00 94.06 75 ARG A CA 1
ATOM 581 C C . ARG A 1 75 ? 3.550 -5.430 -6.697 1.00 94.06 75 ARG A C 1
ATOM 583 O O . ARG A 1 75 ? 2.468 -5.368 -6.115 1.00 94.06 75 ARG A O 1
ATOM 590 N N . LEU A 1 76 ? 4.424 -6.418 -6.513 1.00 95.12 76 LEU A N 1
ATOM 591 C CA . LEU A 1 76 ? 4.205 -7.491 -5.547 1.00 95.12 76 LEU A CA 1
ATOM 592 C C . LEU A 1 76 ? 4.041 -6.938 -4.129 1.00 95.12 76 LEU A C 1
ATOM 594 O O . LEU A 1 76 ? 3.193 -7.420 -3.383 1.00 95.12 76 LEU A O 1
ATOM 598 N N . TYR A 1 77 ? 4.790 -5.892 -3.772 1.00 96.69 77 TYR A N 1
ATOM 599 C CA . TYR A 1 77 ? 4.679 -5.249 -2.464 1.00 96.69 77 TYR A CA 1
ATOM 600 C C . TYR A 1 77 ? 3.319 -4.596 -2.212 1.00 96.69 77 TYR A C 1
ATOM 602 O O . TYR A 1 77 ? 2.815 -4.678 -1.091 1.00 96.69 77 TYR A O 1
ATOM 610 N N . VAL A 1 78 ? 2.715 -3.980 -3.228 1.00 96.50 78 VAL A N 1
ATOM 611 C CA . VAL A 1 78 ? 1.398 -3.330 -3.110 1.00 96.50 78 VAL A CA 1
ATOM 612 C C . VAL A 1 78 ? 0.238 -4.329 -3.249 1.00 96.50 78 VAL A C 1
ATOM 614 O O . VAL A 1 78 ? -0.901 -4.012 -2.907 1.00 96.50 78 VAL A O 1
ATOM 617 N N . GLY A 1 79 ? 0.533 -5.563 -3.671 1.00 95.38 79 GLY A N 1
ATOM 618 C CA . GLY A 1 79 ? -0.440 -6.646 -3.806 1.00 95.38 79 GLY A CA 1
ATOM 619 C C . GLY A 1 79 ? -0.950 -6.869 -5.230 1.00 95.38 79 GLY A C 1
ATOM 620 O O . GLY A 1 79 ? -1.815 -7.712 -5.447 1.00 95.38 79 GLY A O 1
ATOM 621 N N . ASP A 1 80 ? -0.399 -6.169 -6.224 1.00 95.25 80 ASP A N 1
ATOM 622 C CA . ASP A 1 80 ? -0.706 -6.384 -7.641 1.00 95.25 80 ASP A CA 1
ATOM 623 C C . ASP A 1 80 ? 0.102 -7.585 -8.175 1.00 95.25 80 ASP A C 1
ATOM 625 O O . ASP A 1 80 ? 1.024 -7.440 -8.981 1.00 95.25 80 ASP A O 1
ATOM 629 N N . THR A 1 81 ? -0.213 -8.798 -7.704 1.00 94.38 81 THR A N 1
ATOM 630 C CA . THR A 1 81 ? 0.595 -9.998 -7.992 1.00 94.38 81 THR A CA 1
ATOM 631 C C . THR A 1 81 ? 0.661 -10.336 -9.479 1.00 94.38 81 THR A C 1
ATOM 633 O O . THR A 1 81 ? 1.732 -10.676 -9.973 1.00 94.38 81 THR A O 1
ATOM 636 N N . CYS A 1 82 ? -0.453 -10.211 -10.205 1.00 93.19 82 CYS A N 1
ATOM 637 C CA . CYS A 1 82 ? -0.506 -10.523 -11.635 1.00 93.19 82 CYS A CA 1
ATOM 638 C C . CYS A 1 82 ? 0.449 -9.626 -12.438 1.00 93.19 82 CYS A C 1
ATOM 640 O O . CYS A 1 82 ? 1.347 -10.127 -13.112 1.00 93.19 82 CYS A O 1
ATOM 642 N N . PHE A 1 83 ? 0.324 -8.303 -12.282 1.00 91.06 83 PHE A N 1
ATOM 643 C CA . PHE A 1 83 ? 1.204 -7.342 -12.951 1.00 91.06 83 PHE A CA 1
ATOM 644 C C . PHE A 1 83 ? 2.659 -7.488 -12.509 1.00 91.06 83 PHE A C 1
ATOM 646 O O . PHE A 1 83 ? 3.545 -7.477 -13.357 1.00 91.06 83 PHE A O 1
ATOM 653 N N . GLY A 1 84 ? 2.910 -7.692 -11.212 1.00 90.38 84 GLY A N 1
ATOM 654 C CA . GLY A 1 84 ? 4.260 -7.929 -10.704 1.00 90.38 84 GLY A CA 1
ATOM 655 C C . GLY A 1 84 ? 4.931 -9.129 -11.372 1.00 90.38 84 GLY A C 1
ATOM 656 O O . GLY A 1 84 ? 6.033 -8.994 -11.894 1.00 90.38 84 GLY A O 1
ATOM 657 N N . VAL A 1 85 ? 4.241 -10.273 -11.444 1.00 91.88 85 VAL A N 1
ATOM 658 C CA . VAL A 1 85 ? 4.760 -11.483 -12.103 1.00 91.88 85 VAL A CA 1
ATOM 659 C C . VAL A 1 85 ? 4.920 -11.281 -13.610 1.00 91.88 85 VAL A C 1
ATOM 661 O O . VAL A 1 85 ? 5.936 -11.698 -14.163 1.00 91.88 85 VAL A O 1
ATOM 664 N N . CYS A 1 86 ? 3.975 -10.618 -14.281 1.00 90.69 86 CYS A N 1
ATOM 665 C CA . CYS A 1 86 ? 4.118 -10.273 -15.697 1.00 90.69 86 CYS A CA 1
ATOM 666 C C . CYS A 1 86 ? 5.379 -9.432 -15.946 1.00 90.69 86 CYS A C 1
ATOM 668 O O . CYS A 1 86 ? 6.145 -9.765 -16.846 1.00 90.69 86 CYS A O 1
ATOM 670 N N . CYS A 1 87 ? 5.645 -8.417 -15.116 1.00 87.12 87 CYS A N 1
ATOM 671 C CA . CYS A 1 87 ? 6.858 -7.599 -15.199 1.00 87.12 87 CYS A CA 1
ATOM 672 C C . CYS A 1 87 ? 8.140 -8.398 -14.907 1.00 87.12 87 CYS A C 1
ATOM 674 O O . CYS A 1 87 ? 9.161 -8.167 -15.556 1.00 87.12 87 CYS A O 1
ATOM 676 N N . CYS A 1 88 ? 8.100 -9.357 -13.972 1.00 88.81 88 CYS A N 1
ATOM 677 C CA . CYS A 1 88 ? 9.223 -10.270 -13.736 1.00 88.81 88 CYS A CA 1
ATOM 678 C C . CYS A 1 88 ? 9.519 -11.131 -14.976 1.00 88.81 88 CYS A C 1
ATOM 680 O O . CYS A 1 88 ? 10.676 -11.298 -15.352 1.00 88.81 88 CYS A O 1
ATOM 682 N N . LEU A 1 89 ? 8.479 -11.686 -15.610 1.00 88.38 89 LEU A N 1
ATOM 683 C CA . LEU A 1 89 ? 8.610 -12.612 -16.742 1.00 88.38 89 LEU A CA 1
ATOM 684 C C . LEU A 1 89 ? 9.072 -11.926 -18.025 1.00 88.38 89 LEU A C 1
ATOM 686 O O . LEU A 1 89 ? 9.797 -12.526 -18.815 1.00 88.38 89 LEU A O 1
ATOM 690 N N . THR A 1 90 ? 8.679 -10.673 -18.234 1.00 86.75 90 THR A N 1
ATOM 691 C CA . THR A 1 90 ? 9.123 -9.887 -19.389 1.00 86.75 90 THR A CA 1
ATOM 692 C C . THR A 1 90 ? 10.513 -9.284 -19.199 1.00 86.75 90 THR A C 1
ATOM 694 O O . THR A 1 90 ? 10.961 -8.524 -20.057 1.00 86.75 90 THR A O 1
ATOM 697 N N . TYR A 1 91 ? 11.188 -9.580 -18.075 1.00 77.56 91 TYR A N 1
ATOM 698 C CA . TYR A 1 91 ? 12.428 -8.923 -17.652 1.00 77.56 91 TYR A CA 1
ATOM 699 C C . TYR A 1 91 ? 12.326 -7.388 -17.707 1.00 77.56 91 TYR A C 1
ATOM 701 O O . TYR A 1 91 ? 13.331 -6.693 -17.832 1.00 77.56 91 TYR A O 1
ATOM 709 N N . GLY A 1 92 ? 11.105 -6.854 -17.592 1.00 63.72 92 GLY A N 1
ATOM 710 C CA . GLY A 1 92 ? 10.827 -5.428 -17.675 1.00 63.72 92 GLY A CA 1
ATOM 711 C C . GLY A 1 92 ? 11.125 -4.788 -19.033 1.00 63.72 92 GLY A C 1
ATOM 712 O O . GLY A 1 92 ? 11.608 -3.666 -19.010 1.00 63.72 92 GLY A O 1
ATOM 713 N N . CYS A 1 93 ? 10.888 -5.462 -20.173 1.00 63.12 93 CYS A N 1
ATOM 714 C CA . CYS A 1 93 ? 10.900 -4.899 -21.544 1.00 63.12 93 CYS A CA 1
ATOM 715 C C . CYS A 1 93 ? 11.797 -3.648 -21.722 1.00 63.12 93 CYS A C 1
ATOM 717 O O . CYS A 1 93 ? 11.295 -2.575 -22.047 1.00 63.12 93 CYS A O 1
ATOM 719 N N . TYR A 1 94 ? 13.107 -3.785 -21.471 1.00 74.69 94 TYR A N 1
ATOM 720 C CA . TYR A 1 94 ? 14.114 -2.714 -21.586 1.00 74.69 94 TYR A CA 1
ATOM 721 C C . TYR A 1 94 ? 13.973 -1.517 -20.626 1.00 74.69 94 TYR A C 1
ATOM 723 O O . TYR A 1 94 ? 14.157 -0.379 -21.037 1.00 74.69 94 TYR A O 1
ATOM 731 N N . TYR A 1 95 ? 13.682 -1.736 -19.341 1.00 82.38 95 TYR A N 1
ATOM 732 C CA . TYR A 1 95 ? 13.611 -0.690 -18.299 1.00 82.38 95 TYR A CA 1
ATOM 733 C C . TYR A 1 95 ? 12.494 0.353 -18.466 1.00 82.38 95 TYR A C 1
ATOM 735 O O . TYR A 1 95 ? 12.114 0.967 -17.474 1.00 82.38 95 TYR A O 1
ATOM 743 N N . VAL A 1 96 ? 11.875 0.489 -19.644 1.00 85.94 96 VAL A N 1
ATOM 744 C CA . VAL A 1 96 ? 10.719 1.375 -19.876 1.00 85.94 96 VAL A CA 1
ATOM 745 C C . VAL A 1 96 ? 9.587 1.051 -18.901 1.00 85.94 96 VAL A C 1
ATOM 747 O O . VAL A 1 96 ? 9.022 1.939 -18.263 1.00 85.94 96 VAL A O 1
ATOM 750 N N . GLY A 1 97 ? 9.311 -0.242 -18.709 1.00 83.94 97 GLY A N 1
ATOM 751 C CA . GLY A 1 97 ? 8.329 -0.691 -17.724 1.00 83.94 97 GLY A CA 1
ATOM 752 C C . GLY A 1 97 ? 8.709 -0.310 -16.291 1.00 83.94 97 GLY A C 1
ATOM 753 O O . GLY A 1 97 ? 7.829 0.019 -15.504 1.00 83.94 97 GLY A O 1
ATOM 754 N N . GLN A 1 98 ? 10.003 -0.301 -15.958 1.00 87.25 98 GLN A N 1
ATOM 755 C CA . GLN A 1 98 ? 10.490 0.084 -14.633 1.00 87.25 98 GLN A CA 1
ATOM 756 C C . GLN A 1 98 ? 10.355 1.596 -14.403 1.00 87.25 98 GLN A C 1
ATOM 758 O O . GLN A 1 98 ? 9.919 1.997 -13.327 1.00 87.25 98 GLN A O 1
ATOM 763 N N . CYS A 1 99 ? 10.650 2.424 -15.410 1.00 88.75 99 CYS A N 1
ATOM 764 C CA . CYS A 1 99 ? 10.467 3.875 -15.337 1.00 88.75 99 CYS A CA 1
ATOM 765 C C . CYS A 1 99 ? 8.993 4.242 -15.123 1.00 88.75 99 CYS A C 1
ATOM 767 O O . CYS A 1 99 ? 8.668 4.954 -14.172 1.00 88.75 99 CYS A O 1
ATOM 769 N N . LEU A 1 100 ? 8.091 3.679 -15.938 1.00 89.62 100 LEU A N 1
ATOM 770 C CA . LEU A 1 100 ? 6.647 3.882 -15.778 1.00 89.62 100 LEU A CA 1
ATOM 771 C C . LEU A 1 100 ? 6.162 3.431 -14.400 1.00 89.62 100 LEU A C 1
ATOM 773 O O . LEU A 1 100 ? 5.331 4.099 -13.782 1.00 89.62 100 LEU A O 1
ATOM 777 N N . ASP A 1 101 ? 6.693 2.319 -13.891 1.00 88.12 101 ASP A N 1
ATOM 778 C CA . ASP A 1 101 ? 6.288 1.817 -12.587 1.00 88.12 101 ASP A CA 1
ATOM 779 C C . ASP A 1 101 ? 6.809 2.685 -11.435 1.00 88.12 101 ASP A C 1
ATOM 781 O O . ASP A 1 101 ? 6.068 2.916 -10.482 1.00 88.12 101 ASP A O 1
ATOM 785 N N . CYS A 1 102 ? 8.020 3.249 -11.528 1.00 89.56 102 CYS A N 1
ATOM 786 C CA . CYS A 1 102 ? 8.508 4.204 -10.530 1.00 89.56 102 CYS A CA 1
ATOM 787 C C . CYS A 1 102 ? 7.696 5.515 -10.535 1.00 89.56 102 CYS A C 1
ATOM 789 O O . CYS A 1 102 ? 7.471 6.085 -9.467 1.00 89.56 102 CYS A O 1
ATOM 791 N N . CYS A 1 103 ? 7.175 5.964 -11.683 1.00 91.81 103 CYS A N 1
ATOM 792 C CA . CYS A 1 103 ? 6.250 7.103 -11.729 1.00 91.81 103 CYS A CA 1
ATOM 793 C C . CYS A 1 103 ? 4.878 6.758 -11.125 1.00 91.81 103 CYS A C 1
ATOM 795 O O . CYS A 1 103 ? 4.295 7.555 -10.388 1.00 91.81 103 CYS A O 1
ATOM 797 N N . LEU A 1 104 ? 4.357 5.559 -11.407 1.00 91.38 104 LEU A N 1
ATOM 798 C CA . LEU A 1 104 ? 3.005 5.171 -11.000 1.00 91.38 104 LEU A CA 1
ATOM 799 C C . LEU A 1 104 ? 2.920 4.689 -9.541 1.00 91.38 104 LEU A C 1
ATOM 801 O O . LEU A 1 104 ? 1.868 4.798 -8.915 1.00 91.38 104 LEU A O 1
ATOM 805 N N . ILE A 1 105 ? 4.002 4.164 -8.959 1.00 93.00 105 ILE A N 1
ATOM 806 C CA . ILE A 1 105 ? 3.951 3.523 -7.635 1.00 93.00 105 ILE A CA 1
ATOM 807 C C . ILE A 1 105 ? 3.477 4.475 -6.528 1.00 93.00 105 ILE A C 1
ATOM 809 O O . ILE A 1 105 ? 2.740 4.063 -5.630 1.00 93.00 105 ILE A O 1
ATOM 813 N N . HIS A 1 106 ? 3.839 5.758 -6.615 1.00 92.38 106 HIS A N 1
ATOM 814 C CA . HIS A 1 106 ? 3.436 6.777 -5.647 1.00 92.38 106 HIS A CA 1
ATOM 815 C C . HIS A 1 106 ? 1.918 6.978 -5.619 1.00 92.38 106 HIS A C 1
ATOM 817 O O . HIS A 1 106 ? 1.316 6.980 -4.542 1.00 92.38 106 HIS A O 1
ATOM 823 N N . SER A 1 107 ? 1.286 7.099 -6.790 1.00 93.25 107 SER A N 1
ATOM 824 C CA . SER A 1 107 ? -0.163 7.301 -6.879 1.00 93.25 107 SER A CA 1
ATOM 825 C C . SER A 1 107 ? -0.919 6.074 -6.370 1.00 93.25 107 SER A C 1
ATOM 827 O O . SER A 1 107 ? -1.855 6.210 -5.575 1.00 93.25 107 SER A O 1
ATOM 829 N N . VAL A 1 108 ? -0.448 4.872 -6.722 1.00 94.38 108 VAL A N 1
ATOM 830 C CA . VAL A 1 108 ? -1.040 3.615 -6.256 1.00 94.38 108 VAL A CA 1
ATOM 831 C C . VAL A 1 108 ? -0.938 3.502 -4.734 1.00 94.38 108 VAL A C 1
ATOM 833 O O . VAL A 1 108 ? -1.939 3.218 -4.079 1.00 94.38 108 VAL A O 1
ATOM 836 N N . ILE A 1 109 ? 0.223 3.767 -4.128 1.00 95.62 109 ILE A N 1
ATOM 837 C CA . ILE A 1 109 ? 0.379 3.676 -2.666 1.00 95.62 109 ILE A CA 1
ATOM 838 C C . ILE A 1 109 ? -0.539 4.657 -1.946 1.00 95.62 109 ILE A C 1
ATOM 840 O O . ILE A 1 109 ? -1.197 4.274 -0.975 1.00 95.62 109 ILE A O 1
ATOM 844 N N . THR A 1 110 ? -0.614 5.902 -2.415 1.00 95.25 110 THR A N 1
ATOM 845 C CA . THR A 1 110 ? -1.492 6.917 -1.825 1.00 95.25 110 THR A CA 1
ATOM 846 C C . THR A 1 110 ? -2.955 6.489 -1.902 1.00 95.25 110 THR A C 1
ATOM 848 O O . THR A 1 110 ? -3.657 6.532 -0.887 1.00 95.25 110 THR A O 1
ATOM 851 N N . GLN A 1 111 ? -3.405 5.989 -3.057 1.00 95.25 111 GLN A N 1
ATOM 852 C CA . GLN A 1 111 ? -4.766 5.483 -3.237 1.00 95.25 111 GLN A CA 1
ATOM 853 C C . GLN A 1 111 ? -5.062 4.293 -2.312 1.00 95.25 111 GLN A C 1
ATOM 855 O O . GLN A 1 111 ? -6.071 4.294 -1.603 1.00 95.25 111 GLN A O 1
ATOM 860 N N . ARG A 1 112 ? -4.162 3.306 -2.256 1.00 95.69 112 ARG A N 1
ATOM 861 C CA . ARG A 1 112 ? -4.316 2.101 -1.426 1.00 95.69 112 ARG A CA 1
ATOM 862 C C . ARG A 1 112 ? -4.310 2.429 0.064 1.00 95.69 112 ARG A C 1
ATOM 864 O O . ARG A 1 112 ? -5.145 1.931 0.815 1.00 95.69 112 ARG A O 1
ATOM 871 N N . ASN A 1 113 ? -3.426 3.319 0.504 1.00 96.62 113 ASN A N 1
ATOM 872 C CA . ASN A 1 113 ? -3.392 3.784 1.889 1.00 96.62 113 ASN A CA 1
ATOM 873 C C . ASN A 1 113 ? -4.653 4.570 2.266 1.00 96.62 113 ASN A C 1
ATOM 875 O O . ASN A 1 113 ? -5.158 4.416 3.380 1.00 96.62 113 ASN A O 1
ATOM 879 N N . ALA A 1 114 ? -5.183 5.393 1.357 1.00 96.19 114 ALA A N 1
ATOM 880 C CA . ALA A 1 114 ? -6.440 6.102 1.575 1.00 96.19 114 ALA A CA 1
ATOM 881 C C . ALA A 1 114 ? -7.619 5.126 1.727 1.00 96.19 114 ALA A C 1
ATOM 883 O O . ALA A 1 114 ? -8.425 5.279 2.650 1.00 96.19 114 ALA A O 1
ATOM 884 N N . GLU A 1 115 ? -7.684 4.091 0.885 1.00 96.25 115 GLU A N 1
ATOM 885 C CA . GLU A 1 115 ? -8.687 3.028 0.982 1.00 96.25 115 GLU A CA 1
ATOM 886 C C . GLU A 1 115 ? -8.596 2.291 2.328 1.00 96.25 115 GLU A C 1
ATOM 888 O O . GLU A 1 115 ? -9.590 2.213 3.056 1.00 96.25 115 GLU A O 1
ATOM 893 N N . ILE A 1 116 ? -7.398 1.829 2.708 1.00 96.94 116 ILE A N 1
ATOM 894 C CA . ILE A 1 116 ? -7.156 1.123 3.975 1.00 96.94 116 ILE A CA 1
ATOM 895 C C . ILE A 1 116 ? -7.595 1.967 5.175 1.00 96.94 116 ILE A C 1
ATOM 897 O O . ILE A 1 116 ? -8.364 1.495 6.017 1.00 96.94 116 ILE A O 1
ATOM 901 N N . ARG A 1 117 ? -7.180 3.239 5.233 1.00 96.56 117 ARG A N 1
ATOM 902 C CA . ARG A 1 117 ? -7.562 4.161 6.317 1.00 96.56 117 ARG A CA 1
ATOM 903 C C . ARG A 1 117 ? -9.065 4.405 6.364 1.00 96.56 117 ARG A C 1
ATOM 905 O O . ARG A 1 117 ? -9.636 4.480 7.451 1.00 96.56 117 ARG A O 1
ATOM 912 N N . SER A 1 118 ? -9.709 4.550 5.209 1.00 95.75 118 SER A N 1
ATOM 913 C CA . SER A 1 118 ? -11.153 4.779 5.121 1.00 95.75 118 SER A CA 1
ATOM 914 C C . SER A 1 118 ? -11.937 3.587 5.679 1.00 95.75 118 SER A C 1
ATOM 916 O O . SER A 1 118 ? -12.787 3.750 6.559 1.00 95.75 118 SER A O 1
ATOM 918 N N . ARG A 1 119 ? -11.589 2.368 5.246 1.00 95.94 119 ARG A N 1
ATOM 919 C CA . ARG A 1 119 ? -12.220 1.122 5.709 1.00 95.94 119 ARG A CA 1
ATOM 920 C C . ARG A 1 119 ? -11.995 0.894 7.207 1.00 95.94 119 ARG A C 1
ATOM 922 O O . ARG A 1 119 ? -12.960 0.629 7.926 1.00 95.94 119 ARG A O 1
ATOM 929 N N . ALA A 1 120 ? -10.762 1.084 7.683 1.00 96.56 120 ALA A N 1
ATOM 930 C CA . ALA A 1 120 ? -10.410 0.943 9.096 1.00 96.56 120 ALA A CA 1
ATOM 931 C C . ALA A 1 120 ? -11.198 1.910 9.995 1.00 96.56 120 ALA A C 1
ATOM 933 O O . ALA A 1 120 ? -11.759 1.509 11.016 1.00 96.56 120 ALA A O 1
ATOM 934 N N . ASN A 1 121 ? -11.306 3.180 9.588 1.00 95.25 121 ASN A N 1
ATOM 935 C CA . ASN A 1 121 ? -12.083 4.187 10.312 1.00 95.25 121 ASN A CA 1
ATOM 936 C C . ASN A 1 121 ? -13.580 3.850 10.360 1.00 95.25 121 ASN A C 1
ATOM 938 O O . ASN A 1 121 ? -14.210 4.014 11.407 1.00 95.25 121 ASN A O 1
ATOM 942 N N . ASN A 1 122 ? -14.156 3.369 9.254 1.00 94.94 122 ASN A N 1
ATOM 943 C CA . ASN A 1 122 ? -15.570 2.990 9.202 1.00 94.94 122 ASN A CA 1
ATOM 944 C C . ASN A 1 122 ? -15.874 1.838 10.171 1.00 94.94 122 ASN A C 1
ATOM 946 O O . ASN A 1 122 ? -16.831 1.923 10.946 1.00 94.94 122 ASN A O 1
ATOM 950 N N . LYS A 1 123 ? -15.022 0.804 10.204 1.00 95.31 123 LYS A N 1
ATOM 951 C CA . LYS A 1 123 ? -15.175 -0.319 11.139 1.00 95.31 123 LYS A CA 1
ATOM 952 C C . LYS A 1 123 ? -14.976 0.114 12.590 1.00 95.31 123 LYS A C 1
ATOM 954 O O . LYS A 1 123 ? -15.789 -0.232 13.446 1.00 95.31 123 LYS A O 1
ATOM 959 N N . TYR A 1 124 ? -13.953 0.923 12.867 1.00 94.94 124 TYR A N 1
ATOM 960 C CA . TYR A 1 124 ? -13.715 1.484 14.196 1.00 94.94 124 TYR A CA 1
ATOM 961 C C . TYR A 1 124 ? -14.944 2.244 14.715 1.00 94.94 124 TYR A C 1
ATOM 963 O O . TYR A 1 124 ? -15.439 1.961 15.808 1.00 94.94 124 TYR A O 1
ATOM 971 N N . ARG A 1 125 ? -15.497 3.152 13.897 1.00 92.75 125 ARG A N 1
ATOM 972 C CA . ARG A 1 125 ? -16.711 3.916 14.225 1.00 92.75 125 ARG A CA 1
ATOM 973 C C . ARG A 1 125 ? -17.909 3.008 14.489 1.00 92.75 125 ARG A C 1
ATOM 975 O O . ARG A 1 125 ? -18.630 3.243 15.457 1.00 92.75 125 ARG A O 1
ATOM 982 N N . GLN A 1 126 ? -18.091 1.956 13.690 1.00 93.69 126 GLN A N 1
ATOM 983 C CA . GLN A 1 126 ? -19.160 0.975 13.891 1.00 93.69 126 GLN A CA 1
ATOM 984 C C . GLN A 1 126 ? -19.067 0.303 15.272 1.00 93.69 126 GLN A C 1
ATOM 986 O O . GLN A 1 126 ? -20.075 0.185 15.970 1.00 93.69 126 GLN A O 1
ATOM 991 N N . ARG A 1 127 ? -17.862 -0.083 15.714 1.00 92.06 127 ARG A N 1
ATOM 992 C CA . ARG A 1 127 ? -17.652 -0.676 17.050 1.00 92.06 127 ARG A CA 1
ATOM 993 C C . ARG A 1 127 ? -17.933 0.321 18.171 1.00 92.06 127 ARG A C 1
ATOM 995 O O . ARG A 1 127 ? -18.559 -0.043 19.162 1.00 92.06 127 ARG A O 1
ATOM 1002 N N . MET A 1 128 ? -17.506 1.572 18.004 1.00 89.44 128 MET A N 1
ATOM 1003 C CA . MET A 1 128 ? -17.747 2.623 18.998 1.00 89.44 128 MET A CA 1
ATOM 1004 C C . MET A 1 128 ? -19.245 2.905 19.170 1.00 89.44 128 MET A C 1
ATOM 1006 O O . MET A 1 128 ? -19.720 3.034 20.296 1.00 89.44 128 MET A O 1
ATOM 1010 N N . GLN A 1 129 ? -20.010 2.926 18.075 1.00 90.31 129 GLN A N 1
ATOM 1011 C CA . GLN A 1 129 ? -21.468 3.076 18.125 1.00 90.31 129 GLN A CA 1
ATOM 1012 C C . GLN A 1 129 ? -22.148 1.877 18.801 1.00 90.31 129 GLN A C 1
ATOM 1014 O O . GLN A 1 129 ? -23.036 2.058 19.635 1.00 90.31 129 GLN A O 1
ATOM 1019 N N . ALA A 1 130 ? -21.698 0.654 18.503 1.00 89.00 130 ALA A N 1
ATOM 1020 C CA . ALA A 1 130 ? -22.238 -0.559 19.117 1.00 89.00 130 ALA A CA 1
ATOM 1021 C C . ALA A 1 130 ? -22.023 -0.601 20.644 1.00 89.00 130 ALA A C 1
ATOM 1023 O O . ALA A 1 130 ? -22.889 -1.086 21.370 1.00 89.00 130 ALA A O 1
ATOM 1024 N N . GLN A 1 131 ? -20.908 -0.057 21.143 1.00 87.00 131 GLN A N 1
ATOM 1025 C CA . GLN A 1 131 ? -20.639 0.031 22.583 1.00 87.00 131 GLN A CA 1
ATOM 1026 C C . GLN A 1 131 ? -21.512 1.080 23.285 1.00 87.00 131 GLN A C 1
ATOM 1028 O O . GLN A 1 131 ? -21.966 0.851 24.405 1.00 87.00 131 GLN A O 1
ATOM 1033 N N . GLN A 1 132 ? -21.798 2.209 22.628 1.00 82.62 132 GLN A N 1
ATOM 1034 C CA . GLN A 1 132 ? -22.650 3.258 23.203 1.00 82.62 132 GLN A CA 1
ATOM 1035 C C . GLN A 1 132 ? -24.107 2.805 23.377 1.00 82.62 132 GLN A C 1
ATOM 1037 O O . GLN A 1 132 ? -24.760 3.193 24.344 1.00 82.62 132 GLN A O 1
ATOM 1042 N N . GLY A 1 133 ? -24.610 1.940 22.491 1.00 72.06 133 GLY A N 1
ATOM 1043 C CA . GLY A 1 133 ? -25.981 1.424 22.559 1.00 72.06 133 GLY A CA 1
ATOM 1044 C C . GLY A 1 133 ? -26.260 0.447 23.710 1.00 72.06 133 GLY A C 1
ATOM 1045 O O . GLY A 1 133 ? -27.422 0.154 23.980 1.00 72.06 133 GLY A O 1
ATOM 1046 N N . GLN A 1 134 ? -25.231 -0.055 24.405 1.00 59.47 134 GLN A N 1
ATOM 1047 C CA . GLN A 1 134 ? -25.383 -1.017 25.506 1.00 59.47 134 GLN A CA 1
ATOM 1048 C C . GLN A 1 134 ? -25.306 -0.403 26.906 1.00 59.47 134 GLN A C 1
ATOM 1050 O O . GLN A 1 134 ? -25.224 -1.144 27.889 1.00 59.47 134 GLN A O 1
ATOM 1055 N N . VAL A 1 135 ? -25.417 0.922 27.048 1.00 58.88 135 VAL A N 1
ATOM 1056 C CA . VAL A 1 135 ? -25.738 1.519 28.354 1.00 58.88 135 VAL A CA 1
ATOM 1057 C C . VAL A 1 135 ? -27.205 1.212 28.659 1.00 58.88 135 VAL A C 1
ATOM 1059 O O . VAL A 1 135 ? -28.092 2.054 28.566 1.00 58.88 135 VAL A O 1
ATOM 1062 N N . ASN A 1 136 ? -27.471 -0.054 28.970 1.00 53.31 136 ASN A N 1
ATOM 1063 C CA . ASN A 1 136 ? -28.736 -0.518 29.483 1.00 53.31 136 ASN A CA 1
ATOM 1064 C C . ASN A 1 136 ? -28.842 0.080 30.883 1.00 53.31 136 ASN A C 1
ATOM 1066 O O . ASN A 1 136 ? -28.270 -0.432 31.849 1.00 53.31 136 ASN A O 1
ATOM 1070 N N . ILE A 1 137 ? -29.502 1.234 30.968 1.00 57.53 137 ILE A N 1
ATOM 1071 C CA . ILE A 1 137 ? -29.955 1.818 32.221 1.00 57.53 137 ILE A CA 1
ATOM 1072 C C . ILE A 1 137 ? -31.026 0.857 32.734 1.00 57.53 137 ILE A C 1
ATOM 1074 O O . ILE A 1 137 ? -32.218 1.100 32.581 1.00 57.53 137 ILE A O 1
ATOM 1078 N N . SER A 1 138 ? -30.612 -0.282 33.292 1.00 60.22 138 SER A N 1
ATOM 1079 C CA . SER A 1 138 ? -31.501 -1.093 34.105 1.00 60.22 138 SER A CA 1
ATOM 1080 C C . SER A 1 138 ? -31.986 -0.159 35.207 1.00 60.22 138 SER A C 1
ATOM 1082 O O . SER A 1 138 ? -31.149 0.316 35.985 1.00 60.22 138 SER A O 1
ATOM 1084 N N . PRO A 1 139 ? -33.287 0.175 35.272 1.00 55.69 139 PRO A N 1
ATOM 1085 C CA . PRO A 1 139 ? -33.788 0.945 36.387 1.00 55.69 139 PRO A CA 1
ATOM 1086 C C . PRO A 1 139 ? -33.493 0.114 37.631 1.00 55.69 139 PRO A C 1
ATOM 1088 O O . PRO A 1 139 ? -34.033 -0.978 37.812 1.00 55.69 139 PRO A O 1
ATOM 1091 N N . VAL A 1 140 ? -32.578 0.609 38.462 1.00 54.78 140 VAL A N 1
ATOM 1092 C CA . VAL A 1 140 ? -32.361 0.102 39.811 1.00 54.78 140 VAL A CA 1
ATOM 1093 C C . VAL A 1 140 ? -33.638 0.430 40.577 1.00 54.78 140 VAL A C 1
ATOM 1095 O O . VAL A 1 140 ? -33.752 1.465 41.227 1.00 54.78 140 VAL A O 1
ATOM 1098 N N . LEU A 1 141 ? -34.651 -0.425 40.437 1.00 52.91 141 LEU A N 1
ATOM 1099 C CA . LEU A 1 141 ? -35.763 -0.455 41.366 1.00 52.91 141 LEU A CA 1
ATOM 1100 C C . LEU A 1 141 ? -35.219 -1.085 42.646 1.00 52.91 141 LEU A C 1
ATOM 1102 O O . LEU A 1 141 ? -34.758 -2.225 42.648 1.00 52.91 141 LEU A O 1
ATOM 1106 N N . GLY A 1 142 ? -35.207 -0.278 43.705 1.00 50.16 142 GLY A N 1
ATOM 1107 C CA . GLY A 1 142 ? -34.611 -0.587 44.995 1.00 50.16 142 GLY A CA 1
ATOM 1108 C C . GLY A 1 142 ? -34.965 -1.979 45.512 1.00 50.16 142 GLY A C 1
ATOM 1109 O O . GLY A 1 142 ? -36.114 -2.278 45.822 1.00 50.16 142 GLY A O 1
ATOM 1110 N N . GLY A 1 143 ? -33.936 -2.804 45.661 1.00 44.91 143 GLY A N 1
ATOM 1111 C CA . GLY A 1 143 ? -33.985 -4.065 46.379 1.00 44.91 143 GLY A CA 1
ATOM 1112 C C . GLY A 1 143 ? -32.611 -4.320 46.973 1.00 44.91 143 GLY A C 1
ATOM 1113 O O . GLY A 1 143 ? -31.689 -4.730 46.275 1.00 44.91 143 GLY A O 1
ATOM 1114 N N . TYR A 1 144 ? -32.455 -4.022 48.259 1.00 47.19 144 TYR A N 1
ATOM 1115 C CA . TYR A 1 144 ? -31.248 -4.316 49.019 1.00 47.19 144 TYR A CA 1
ATOM 1116 C C . TYR A 1 144 ? -31.038 -5.835 49.046 1.00 47.19 144 TYR A C 1
ATOM 1118 O O . TYR A 1 144 ? -31.714 -6.539 49.787 1.00 47.19 144 TYR A O 1
ATOM 1126 N N . ASN A 1 145 ? -30.100 -6.347 48.254 1.00 46.78 145 ASN A N 1
ATOM 1127 C CA . ASN A 1 145 ? -29.520 -7.664 48.491 1.00 46.78 145 ASN A CA 1
ATOM 1128 C C . ASN A 1 145 ? -28.006 -7.516 48.601 1.00 46.78 145 ASN A C 1
ATOM 1130 O O . ASN A 1 145 ? -27.259 -7.488 47.625 1.00 46.78 145 ASN A O 1
ATOM 1134 N N . VAL A 1 146 ? -27.579 -7.354 49.851 1.00 52.53 146 VAL A N 1
ATOM 1135 C CA . VAL A 1 146 ? -26.194 -7.470 50.288 1.00 52.53 146 VAL A CA 1
ATOM 1136 C C . VAL A 1 146 ? -25.888 -8.962 50.370 1.00 52.53 146 VAL A C 1
ATOM 1138 O O . VAL A 1 146 ? -26.365 -9.639 51.274 1.00 52.53 146 VAL A O 1
ATOM 1141 N N . GLY A 1 147 ? -25.108 -9.486 49.430 1.00 54.75 147 GLY A N 1
ATOM 1142 C CA . GLY A 1 147 ? -24.615 -10.856 49.526 1.00 54.75 147 GLY A CA 1
ATOM 1143 C C . GLY A 1 147 ? -24.053 -11.380 48.216 1.00 54.75 147 GLY A C 1
ATOM 1144 O O . GLY A 1 147 ? -24.802 -11.677 47.299 1.00 54.75 147 GLY A O 1
ATOM 1145 N N . ASN A 1 148 ? -22.733 -11.556 48.195 1.00 46.59 148 ASN A N 1
ATOM 1146 C CA . ASN A 1 148 ? -21.924 -12.246 47.185 1.00 46.59 148 ASN A CA 1
ATOM 1147 C C . A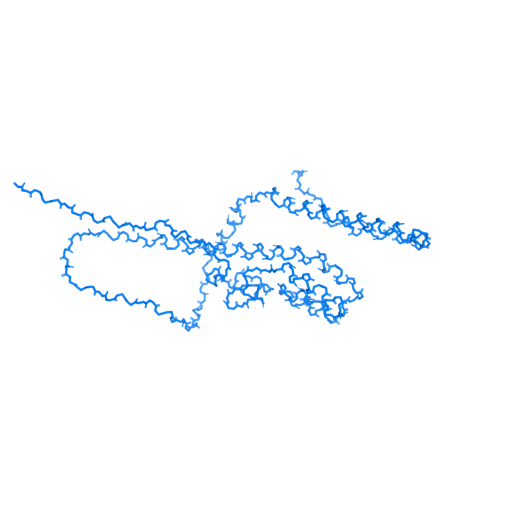SN A 1 148 ? -21.490 -11.405 45.978 1.00 46.59 148 ASN A C 1
ATOM 1149 O O . ASN A 1 148 ? -22.126 -11.347 44.932 1.00 46.59 148 ASN A O 1
ATOM 1153 N N . ARG A 1 149 ? -20.296 -10.821 46.126 1.00 44.00 149 ARG A N 1
ATOM 1154 C CA . ARG A 1 149 ? -19.437 -10.415 45.011 1.00 44.00 149 ARG A CA 1
ATOM 1155 C C . ARG A 1 149 ? -18.949 -11.679 44.284 1.00 44.00 149 ARG A C 1
ATOM 1157 O O . ARG A 1 149 ? -18.199 -12.436 44.902 1.00 44.00 149 ARG A O 1
ATOM 1164 N N . PRO A 1 150 ? -19.290 -11.921 43.008 1.00 48.44 150 PRO A N 1
ATOM 1165 C CA . PRO A 1 150 ? -18.513 -12.850 42.207 1.00 48.44 150 PRO A CA 1
ATOM 1166 C C . PRO A 1 150 ? -17.130 -12.237 41.962 1.00 48.44 150 PRO A C 1
ATOM 1168 O O . PRO A 1 150 ? -16.992 -11.060 41.619 1.00 48.44 150 PRO A O 1
ATOM 1171 N N . LEU A 1 151 ? -16.098 -13.040 42.203 1.00 47.78 151 LEU A N 1
ATOM 1172 C CA . LEU A 1 151 ? -14.714 -12.725 41.876 1.00 47.78 151 LEU A CA 1
ATOM 1173 C C . LEU A 1 151 ? -14.625 -12.307 40.404 1.00 47.78 151 LEU A C 1
ATOM 1175 O O . LEU A 1 151 ? -15.046 -13.044 39.514 1.00 47.78 151 LEU A O 1
ATOM 1179 N N . ARG A 1 152 ? -14.061 -11.119 40.169 1.00 43.88 152 ARG A N 1
ATOM 1180 C CA . ARG A 1 152 ? -13.643 -10.633 38.852 1.00 43.88 152 ARG A CA 1
ATOM 1181 C C . ARG A 1 152 ? -12.652 -11.648 38.272 1.00 43.88 152 ARG A C 1
ATOM 1183 O O . ARG A 1 152 ? -11.486 -11.665 38.659 1.00 43.88 152 ARG A O 1
ATOM 1190 N N . GLN A 1 153 ? -13.116 -12.512 37.378 1.00 45.09 153 GLN A N 1
ATOM 1191 C CA . GLN A 1 153 ? -12.228 -13.277 36.515 1.00 45.09 153 GLN A CA 1
ATOM 1192 C C . GLN A 1 153 ? -11.727 -12.328 35.429 1.00 45.09 153 GLN A C 1
ATOM 1194 O O . GLN A 1 153 ? -12.515 -11.718 34.707 1.00 45.09 153 GLN A O 1
ATOM 1199 N N . ASN A 1 154 ? -10.406 -12.165 35.367 1.00 38.59 154 ASN A N 1
ATOM 1200 C CA . ASN A 1 154 ? -9.736 -11.545 34.232 1.00 38.59 154 ASN A CA 1
ATOM 1201 C C . ASN A 1 154 ? -10.197 -12.245 32.945 1.00 38.59 154 ASN A C 1
ATOM 1203 O O . ASN A 1 154 ? -10.235 -13.480 32.933 1.00 38.59 154 ASN A O 1
ATOM 1207 N N . PRO A 1 155 ? -10.519 -11.508 31.868 1.00 46.25 155 PRO A N 1
ATOM 1208 C CA . PRO A 1 155 ? -10.775 -12.129 30.583 1.00 46.25 155 PRO A CA 1
ATOM 1209 C C . PRO A 1 155 ? -9.484 -12.805 30.120 1.00 46.25 155 PRO A C 1
ATOM 1211 O O . PRO A 1 155 ? -8.506 -12.159 29.746 1.00 46.25 155 PRO A O 1
ATOM 1214 N N . VAL A 1 156 ? -9.473 -14.131 30.198 1.00 40.97 156 VAL A N 1
ATOM 1215 C CA . VAL A 1 156 ? -8.513 -14.962 29.484 1.00 40.97 156 VAL A CA 1
ATOM 1216 C C . VAL A 1 156 ? -8.849 -14.791 28.009 1.00 40.97 156 VAL A C 1
ATOM 1218 O O . VAL A 1 156 ? -9.916 -15.222 27.568 1.00 40.97 156 VAL A O 1
ATOM 1221 N N . TYR A 1 157 ? -7.958 -14.140 27.258 1.00 37.19 157 TYR A N 1
ATOM 1222 C CA . TYR A 1 157 ? -7.989 -14.138 25.798 1.00 37.19 157 TYR A CA 1
ATOM 1223 C C . TYR A 1 157 ? -7.799 -15.579 25.322 1.00 37.19 157 TYR A C 1
ATOM 1225 O O . TYR A 1 157 ? -6.687 -16.064 25.136 1.00 37.19 157 TYR A O 1
ATOM 1233 N N . SER A 1 158 ? -8.912 -16.290 25.197 1.00 45.09 158 SER A N 1
ATOM 1234 C CA . SER A 1 158 ? -8.997 -17.536 24.460 1.00 45.09 158 SER A CA 1
ATOM 1235 C C . SER A 1 158 ? -9.298 -17.142 23.024 1.00 45.09 158 SER A C 1
ATOM 1237 O O . SER A 1 158 ? -10.375 -16.631 22.726 1.00 45.09 158 SER A O 1
ATOM 1239 N N . SER A 1 159 ? -8.309 -17.309 22.147 1.00 47.62 159 SER A N 1
ATOM 1240 C CA . SER A 1 159 ? -8.504 -17.195 20.705 1.00 47.62 159 SER A CA 1
ATOM 1241 C C . SER A 1 159 ? -9.670 -18.104 20.304 1.00 47.62 159 SER A C 1
ATOM 1243 O O . SER A 1 159 ? -9.580 -19.314 20.536 1.00 47.62 159 SER A O 1
ATOM 1245 N N . PRO A 1 160 ? -10.772 -17.574 19.748 1.00 40.94 160 PRO A N 1
ATOM 1246 C CA . PRO A 1 160 ? -11.849 -18.424 19.287 1.00 40.94 160 PRO A CA 1
ATOM 1247 C C . PRO A 1 160 ? -11.348 -19.230 18.089 1.00 40.94 160 PRO A C 1
ATOM 1249 O O . PRO A 1 160 ? -10.852 -18.678 17.106 1.00 40.94 160 PRO A O 1
ATOM 1252 N N . ALA A 1 161 ? -11.472 -20.553 18.182 1.00 43.84 161 ALA A N 1
ATOM 1253 C CA . ALA A 1 161 ? -11.409 -21.421 17.020 1.00 43.84 161 ALA A CA 1
ATOM 1254 C C . ALA A 1 161 ? -12.501 -20.957 16.048 1.00 43.84 161 ALA A C 1
ATOM 1256 O O . ALA A 1 161 ? -13.689 -20.982 16.371 1.00 43.84 161 ALA A O 1
ATOM 1257 N N . SER A 1 162 ? -12.072 -20.456 14.893 1.00 41.41 162 SER A N 1
ATOM 1258 C CA . SER A 1 162 ? -12.946 -19.858 13.895 1.00 41.41 162 SER A CA 1
ATOM 1259 C C . SER A 1 162 ? -13.789 -20.941 13.218 1.00 41.41 162 SER A C 1
ATOM 1261 O O . SER A 1 162 ? -13.361 -21.575 12.257 1.00 41.41 162 SER A O 1
ATOM 1263 N N . SER A 1 163 ? -14.991 -21.190 13.737 1.00 42.72 163 SER A N 1
ATOM 1264 C CA . SER A 1 163 ? -16.074 -21.781 12.955 1.00 42.72 163 SER A CA 1
ATOM 1265 C C . SER A 1 163 ? -16.869 -20.627 12.354 1.00 42.72 163 SER A C 1
ATOM 1267 O O . SER A 1 163 ? -17.711 -20.035 13.028 1.00 42.72 163 SER A O 1
ATOM 1269 N N . TYR A 1 164 ? -16.560 -20.265 11.112 1.00 32.91 164 TYR A N 1
ATOM 1270 C CA . TYR A 1 164 ? -17.299 -19.239 10.383 1.00 32.91 164 TYR A CA 1
ATOM 1271 C C . TYR A 1 164 ? -18.753 -19.707 10.196 1.00 32.91 164 TYR A C 1
ATOM 1273 O O . TYR A 1 164 ? -18.973 -20.724 9.531 1.00 32.91 164 TYR A O 1
ATOM 1281 N N . PRO A 1 165 ? -19.761 -19.025 10.770 1.00 39.53 165 PRO A N 1
ATOM 1282 C CA . PRO A 1 165 ? -21.138 -19.268 10.377 1.00 39.53 165 PRO A CA 1
ATOM 1283 C C . PRO A 1 165 ? -21.308 -18.805 8.926 1.00 39.53 165 PRO A C 1
ATOM 1285 O O . PRO A 1 165 ? -20.781 -17.763 8.535 1.00 39.53 165 PRO A O 1
ATOM 1288 N N . ALA A 1 166 ? -22.034 -19.585 8.125 1.00 43.47 166 ALA A N 1
ATOM 1289 C CA . ALA A 1 166 ? -22.406 -19.201 6.769 1.00 43.47 166 ALA A CA 1
ATOM 1290 C C . ALA A 1 166 ? -23.078 -17.819 6.805 1.00 43.47 166 ALA A C 1
ATOM 1292 O O . ALA A 1 166 ? -24.134 -17.648 7.421 1.00 43.47 166 ALA A O 1
ATOM 1293 N N . ALA A 1 167 ? -22.425 -16.827 6.200 1.00 38.47 167 ALA A N 1
ATOM 1294 C CA . ALA A 1 167 ? -22.885 -15.451 6.193 1.00 38.47 167 ALA A CA 1
ATOM 1295 C C . ALA A 1 167 ? -24.221 -15.363 5.441 1.00 38.47 167 ALA A C 1
ATOM 1297 O O . ALA A 1 167 ? -24.270 -15.440 4.215 1.00 38.47 167 ALA A O 1
ATOM 1298 N N . SER A 1 168 ? -25.318 -15.203 6.184 1.00 42.38 168 SER A N 1
ATOM 1299 C CA . SER A 1 168 ? -26.559 -14.687 5.613 1.00 42.38 168 SER A CA 1
ATOM 1300 C C . SER A 1 168 ? -26.335 -13.219 5.272 1.00 42.38 168 SER A C 1
ATOM 1302 O O . SER A 1 168 ? -26.297 -12.367 6.158 1.00 42.38 168 SER A O 1
ATOM 1304 N N . TYR A 1 169 ? -26.148 -12.949 3.982 1.00 36.78 169 TYR A N 1
ATOM 1305 C CA . TYR A 1 169 ? -26.115 -11.609 3.408 1.00 36.78 169 TYR A CA 1
ATOM 1306 C C . TYR A 1 169 ? -27.425 -10.876 3.738 1.00 36.78 169 TYR A C 1
ATOM 1308 O O . TYR A 1 169 ? -28.492 -11.278 3.276 1.00 36.78 169 TYR A O 1
ATOM 1316 N N . HIS A 1 170 ? -27.363 -9.805 4.532 1.00 41.97 170 HIS A N 1
ATOM 1317 C CA . HIS A 1 170 ? -28.496 -8.905 4.751 1.00 41.97 170 HIS A CA 1
ATOM 1318 C C . HIS A 1 170 ? -28.316 -7.663 3.856 1.00 41.97 170 HIS A C 1
ATOM 1320 O O . HIS A 1 170 ? -27.403 -6.878 4.084 1.00 41.97 170 HIS A O 1
ATOM 1326 N N . PRO A 1 171 ? -29.170 -7.403 2.858 1.00 45.78 171 PRO A N 1
ATOM 1327 C CA . PRO A 1 171 ? -28.955 -6.351 1.847 1.00 45.78 171 PRO A CA 1
ATOM 1328 C C . PRO A 1 171 ? -29.000 -4.900 2.377 1.00 45.78 171 PRO A C 1
ATOM 1330 O O . PRO A 1 171 ? -28.928 -3.942 1.616 1.00 45.78 171 PRO A O 1
ATOM 1333 N N . GLN A 1 172 ? -29.107 -4.700 3.690 1.00 45.47 172 GLN A N 1
ATOM 1334 C CA . GLN A 1 172 ? -29.265 -3.378 4.292 1.00 45.47 172 GLN A CA 1
ATOM 1335 C C . GLN A 1 172 ? -27.933 -2.620 4.451 1.00 45.47 172 GLN A C 1
ATOM 1337 O O . GLN A 1 172 ? -27.945 -1.406 4.638 1.00 45.47 172 GLN A O 1
ATOM 1342 N N . TYR A 1 173 ? -26.784 -3.298 4.351 1.00 40.38 173 TYR A N 1
ATOM 1343 C CA . TYR A 1 173 ? -25.480 -2.637 4.482 1.00 40.38 173 TYR A CA 1
ATOM 1344 C C . TYR A 1 173 ? -25.060 -1.890 3.206 1.00 40.38 173 TYR A C 1
ATOM 1346 O O . TYR A 1 173 ? -24.407 -0.855 3.311 1.00 40.38 173 TYR A O 1
ATOM 1354 N N . GLU A 1 174 ? -25.449 -2.361 2.014 1.00 43.41 174 GLU A N 1
ATOM 1355 C CA . GLU A 1 174 ? -25.051 -1.728 0.743 1.00 43.41 174 GLU A CA 1
ATOM 1356 C C . GLU A 1 174 ? -25.613 -0.308 0.594 1.00 43.41 174 GLU A C 1
ATOM 1358 O O . GLU A 1 174 ? -24.866 0.609 0.257 1.00 43.41 174 GLU A O 1
ATOM 1363 N N . GLN A 1 175 ? -26.879 -0.077 0.961 1.00 49.81 175 GLN A N 1
ATOM 1364 C CA . GLN A 1 175 ? -27.481 1.263 0.866 1.00 49.81 175 GLN A CA 1
ATOM 1365 C C . GLN A 1 175 ? -26.828 2.284 1.809 1.00 49.81 175 GLN A C 1
ATOM 1367 O O . GLN A 1 175 ? -26.769 3.477 1.501 1.00 49.81 175 GLN A O 1
ATOM 1372 N N . GLN A 1 176 ? -26.298 1.832 2.949 1.00 45.69 176 GLN A N 1
ATOM 1373 C CA . GLN A 1 176 ? -25.574 2.706 3.868 1.00 45.69 176 GLN A CA 1
ATOM 1374 C C . GLN A 1 176 ? -24.168 3.036 3.342 1.00 45.69 176 GLN A C 1
ATOM 1376 O O . GLN A 1 176 ? -23.687 4.139 3.587 1.00 45.69 176 GLN A O 1
ATOM 1381 N N . TYR A 1 177 ? -23.530 2.141 2.576 1.00 45.00 177 TYR A N 1
ATOM 1382 C CA . TYR A 1 177 ? -22.256 2.431 1.910 1.00 45.00 177 TYR A CA 1
ATOM 1383 C C . TYR A 1 177 ? -22.409 3.463 0.788 1.00 45.00 177 TYR A C 1
ATOM 1385 O O . TYR A 1 177 ? -21.580 4.368 0.702 1.00 45.00 177 TYR A O 1
ATOM 1393 N N . GLU A 1 178 ? -23.472 3.395 -0.018 1.00 49.59 178 GLU A N 1
ATOM 1394 C CA . GLU A 1 178 ? -23.732 4.415 -1.046 1.00 49.59 178 GLU A CA 1
ATOM 1395 C C . GLU A 1 178 ? -24.062 5.783 -0.430 1.00 49.59 178 GLU A C 1
ATOM 1397 O O . GLU A 1 178 ? -23.484 6.792 -0.834 1.00 49.59 178 GLU A O 1
ATOM 1402 N N . GLN A 1 179 ? -24.893 5.842 0.620 1.00 52.06 179 GLN A N 1
ATOM 1403 C CA . GLN A 1 179 ? -25.151 7.112 1.316 1.00 52.06 179 GLN A CA 1
ATOM 1404 C C . GLN A 1 179 ? -23.920 7.652 2.061 1.00 52.06 179 GLN A C 1
ATOM 1406 O O . GLN A 1 179 ? -23.765 8.867 2.185 1.00 52.06 179 GLN A O 1
ATOM 1411 N N . GLN A 1 180 ? -23.018 6.786 2.537 1.00 45.72 180 GLN A N 1
ATOM 1412 C CA . GLN A 1 180 ? -21.804 7.209 3.236 1.00 45.72 180 GLN A CA 1
ATOM 1413 C C . GLN A 1 180 ? -20.688 7.648 2.272 1.00 45.72 180 GLN A C 1
ATOM 1415 O O . GLN A 1 180 ? -19.932 8.549 2.626 1.00 45.72 180 GLN A O 1
ATOM 1420 N N . GLN A 1 181 ? -20.646 7.139 1.031 1.00 43.75 181 GLN A N 1
ATOM 1421 C CA . GLN A 1 181 ? -19.823 7.715 -0.047 1.00 43.75 181 GLN A CA 1
ATOM 1422 C C . GLN A 1 181 ? -20.234 9.156 -0.392 1.00 43.75 181 GLN A C 1
ATOM 1424 O O . GLN A 1 181 ? -19.373 9.990 -0.664 1.00 43.75 181 GLN A O 1
ATOM 1429 N N . LEU A 1 182 ? -21.526 9.476 -0.280 1.00 48.28 182 LEU A N 1
ATOM 1430 C CA . LEU A 1 182 ? -22.062 10.837 -0.410 1.00 48.28 182 LEU A CA 1
ATOM 1431 C C . LEU A 1 182 ? -21.854 11.718 0.839 1.00 48.28 182 LEU A C 1
ATOM 1433 O O . LEU A 1 182 ? -22.056 12.928 0.766 1.00 48.28 182 LEU A O 1
ATOM 1437 N N . SER A 1 183 ? -21.466 11.131 1.979 1.00 39.25 183 SER A N 1
ATOM 1438 C CA . SER A 1 183 ? -21.397 11.794 3.293 1.00 39.25 183 SER A CA 1
ATOM 1439 C C . SER A 1 183 ? -19.987 11.877 3.882 1.00 39.25 183 SER A C 1
ATOM 1441 O O . SER A 1 183 ? -19.805 12.434 4.969 1.00 39.25 183 SER A O 1
ATOM 1443 N N . TYR A 1 184 ? -18.953 11.415 3.168 1.00 36.41 184 TYR A N 1
ATOM 1444 C CA . TYR A 1 184 ? -17.641 12.002 3.413 1.00 36.41 184 TYR A CA 1
ATOM 1445 C C . TYR A 1 184 ? -17.848 13.515 3.278 1.00 36.41 184 TYR A C 1
ATOM 1447 O O . TYR A 1 184 ? -18.339 13.950 2.230 1.00 36.41 184 TYR A O 1
ATOM 1455 N N . PRO A 1 185 ? -17.522 14.341 4.296 1.00 39.00 185 PRO A N 1
ATOM 1456 C CA . PRO A 1 185 ? -17.350 15.752 4.008 1.00 39.00 185 PRO A CA 1
ATOM 1457 C C . PRO A 1 185 ? -16.410 15.789 2.807 1.00 39.00 185 PRO A C 1
ATOM 1459 O O . PRO A 1 185 ? -15.560 14.900 2.675 1.00 39.00 185 PRO A O 1
ATOM 1462 N N . ALA A 1 186 ? -16.579 16.745 1.903 1.00 46.00 186 ALA A N 1
ATOM 1463 C CA . ALA A 1 186 ? -15.502 17.100 1.000 1.00 46.00 186 ALA A CA 1
ATOM 1464 C C . ALA A 1 186 ? -14.289 17.441 1.885 1.00 46.00 186 ALA A C 1
ATOM 1466 O O . ALA A 1 186 ? -14.091 18.588 2.261 1.00 46.00 186 ALA A O 1
ATOM 1467 N N . ALA A 1 187 ? -13.562 16.413 2.331 1.00 43.19 187 ALA A N 1
ATOM 1468 C CA . ALA A 1 187 ? -12.332 16.493 3.070 1.00 43.19 187 ALA A CA 1
ATOM 1469 C C . ALA A 1 187 ? -11.464 17.273 2.118 1.00 43.19 187 ALA A C 1
ATOM 1471 O O . ALA A 1 187 ? -11.323 16.860 0.959 1.00 43.19 187 ALA A O 1
ATOM 1472 N N . ASN A 1 188 ? -11.138 18.463 2.605 1.00 47.00 188 ASN A N 1
ATOM 1473 C CA . ASN A 1 188 ? -10.890 19.672 1.861 1.00 47.00 188 ASN A CA 1
ATOM 1474 C C . ASN A 1 188 ? -10.394 19.345 0.455 1.00 47.00 188 ASN A C 1
ATOM 1476 O O . ASN A 1 188 ? -9.333 18.746 0.290 1.00 47.00 188 ASN A O 1
ATOM 1480 N N . LYS A 1 189 ? -11.177 19.688 -0.576 1.00 44.78 189 LYS A N 1
ATOM 1481 C CA . LYS A 1 189 ? -10.682 19.587 -1.956 1.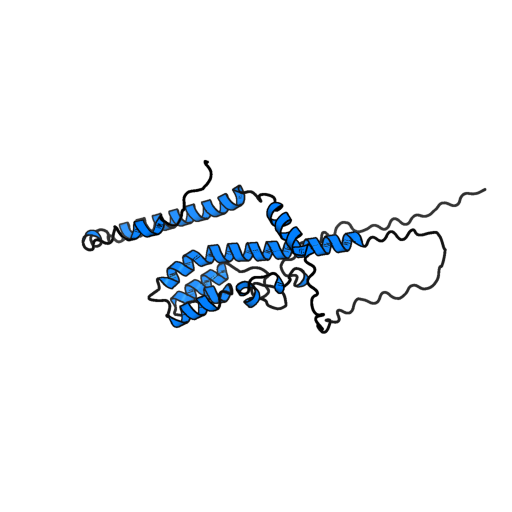00 44.78 189 LYS A CA 1
ATOM 1482 C C . LYS A 1 189 ? -9.321 20.285 -2.074 1.00 44.78 189 LYS A C 1
ATOM 1484 O O . LYS A 1 189 ? -8.495 19.840 -2.853 1.00 44.78 189 LYS A O 1
ATOM 1489 N N . GLU A 1 190 ? -9.103 21.301 -1.238 1.00 47.50 190 GLU A N 1
ATOM 1490 C CA . GLU A 1 190 ? -7.840 21.991 -0.995 1.00 47.50 190 GLU A CA 1
ATOM 1491 C C . GLU A 1 190 ? -6.715 21.084 -0.472 1.00 47.50 190 GLU A C 1
ATOM 1493 O O . GLU A 1 190 ? -5.635 21.173 -1.021 1.00 47.50 190 GLU A O 1
ATOM 1498 N N . ASP A 1 191 ? -6.922 20.157 0.470 1.00 42.72 191 ASP A N 1
ATOM 1499 C CA . ASP A 1 191 ? -5.839 19.280 0.971 1.00 42.72 191 ASP A CA 1
ATOM 1500 C C . ASP A 1 191 ? -5.396 18.253 -0.083 1.00 42.72 191 ASP A C 1
ATOM 1502 O O . ASP A 1 191 ? -4.222 17.903 -0.161 1.00 42.72 191 ASP A O 1
ATOM 1506 N N . ARG A 1 192 ? -6.323 17.787 -0.935 1.00 43.53 192 ARG A N 1
ATOM 1507 C CA . ARG A 1 192 ? -5.964 16.966 -2.108 1.00 43.53 192 ARG A CA 1
ATOM 1508 C C . ARG A 1 192 ? -5.364 17.788 -3.244 1.00 43.53 192 ARG A C 1
ATOM 1510 O O . ARG A 1 192 ? -4.532 17.264 -3.973 1.00 43.53 192 ARG A O 1
ATOM 1517 N N . LEU A 1 193 ? -5.788 19.042 -3.401 1.00 48.62 193 LEU A N 1
ATOM 1518 C CA . LEU A 1 193 ? -5.180 19.974 -4.348 1.00 48.62 193 LEU A CA 1
ATOM 1519 C C . LEU A 1 193 ? -3.754 20.316 -3.924 1.00 48.62 193 LEU A C 1
ATOM 1521 O O . LEU A 1 193 ? -2.904 20.309 -4.794 1.00 48.62 193 LEU A O 1
ATOM 1525 N N . VAL A 1 194 ? -3.492 20.530 -2.630 1.00 53.59 194 VAL A N 1
ATOM 1526 C CA . VAL A 1 194 ? -2.161 20.827 -2.076 1.00 53.59 194 VAL A CA 1
ATOM 1527 C C . VAL A 1 194 ? -1.188 19.682 -2.361 1.00 53.59 194 VAL A C 1
ATOM 1529 O O . VAL A 1 194 ? -0.146 19.931 -2.959 1.00 53.59 194 VAL A O 1
ATOM 1532 N N . ASP A 1 195 ? -1.573 18.433 -2.074 1.00 52.31 195 ASP A N 1
ATOM 1533 C CA . ASP A 1 195 ? -0.742 17.246 -2.356 1.00 52.31 195 ASP A CA 1
ATOM 1534 C C . ASP A 1 195 ? -0.520 17.041 -3.873 1.00 52.31 195 ASP A C 1
ATOM 1536 O O . ASP A 1 195 ? 0.544 16.612 -4.318 1.00 52.31 195 ASP A O 1
ATOM 1540 N N . GLN A 1 196 ? -1.499 17.426 -4.704 1.00 55.84 196 GLN A N 1
ATOM 1541 C CA . GLN A 1 196 ? -1.376 17.391 -6.164 1.00 55.84 196 GLN A CA 1
ATOM 1542 C C . GLN A 1 196 ? -0.498 18.528 -6.718 1.00 55.84 196 GLN A C 1
ATOM 1544 O O . GLN A 1 196 ? 0.277 18.290 -7.643 1.00 55.84 196 GLN A O 1
ATOM 1549 N N . THR A 1 197 ? -0.575 19.743 -6.164 1.00 67.69 197 THR A N 1
ATOM 1550 C CA . THR A 1 197 ? 0.302 20.863 -6.543 1.00 67.69 197 THR A CA 1
ATOM 1551 C C . THR A 1 197 ? 1.732 20.630 -6.100 1.00 67.69 197 THR A C 1
ATOM 1553 O O . THR A 1 197 ? 2.638 20.932 -6.865 1.00 67.69 197 THR A O 1
ATOM 1556 N N . ASP A 1 198 ? 1.958 20.053 -4.921 1.00 64.44 198 ASP A N 1
ATOM 1557 C CA . ASP A 1 198 ? 3.307 19.722 -4.462 1.00 64.44 198 ASP A CA 1
ATOM 1558 C C . ASP A 1 198 ? 3.925 18.640 -5.349 1.00 64.44 198 ASP A C 1
ATOM 1560 O O . ASP A 1 198 ? 5.087 18.743 -5.737 1.00 64.44 198 ASP A O 1
ATOM 1564 N N . PHE A 1 199 ? 3.134 17.653 -5.775 1.00 65.00 199 PHE A N 1
ATOM 1565 C CA . PHE A 1 199 ? 3.575 16.676 -6.766 1.00 65.00 199 PHE A CA 1
ATOM 1566 C C . PHE A 1 199 ? 3.900 17.321 -8.124 1.00 65.00 199 PHE A C 1
ATOM 1568 O O . PHE A 1 199 ? 4.952 17.037 -8.692 1.00 65.00 199 PHE A O 1
ATOM 1575 N N . GLN A 1 200 ? 3.047 18.222 -8.630 1.00 68.81 200 GLN A N 1
ATOM 1576 C CA . GLN A 1 200 ? 3.306 18.943 -9.884 1.00 68.81 200 GLN A CA 1
ATOM 1577 C C . GLN A 1 200 ? 4.529 19.862 -9.795 1.00 68.81 200 GLN A C 1
ATOM 1579 O O . GLN A 1 200 ? 5.312 19.912 -10.738 1.00 68.81 200 GLN A O 1
ATOM 1584 N N . ASN A 1 201 ? 4.725 20.550 -8.670 1.00 78.50 201 ASN A N 1
ATOM 1585 C CA . ASN A 1 201 ? 5.874 21.423 -8.450 1.00 78.50 201 ASN A CA 1
ATOM 1586 C C . ASN A 1 201 ? 7.173 20.616 -8.352 1.00 78.50 201 ASN A C 1
ATOM 1588 O O . ASN A 1 201 ? 8.158 20.992 -8.978 1.00 78.50 201 ASN A O 1
ATOM 1592 N N . ASN A 1 202 ? 7.161 19.480 -7.647 1.00 70.62 202 ASN A N 1
ATOM 1593 C CA . ASN A 1 202 ? 8.315 18.581 -7.570 1.00 70.62 202 ASN A CA 1
ATOM 1594 C C . ASN A 1 202 ? 8.637 17.944 -8.932 1.00 70.62 202 ASN A C 1
ATOM 1596 O O . ASN A 1 202 ? 9.804 17.823 -9.289 1.00 70.62 202 ASN A O 1
ATOM 1600 N N . ALA A 1 203 ? 7.620 17.570 -9.717 1.00 68.56 203 ALA A N 1
ATOM 1601 C CA . ALA A 1 203 ? 7.813 17.053 -11.073 1.00 68.56 203 ALA A CA 1
ATOM 1602 C C . ALA A 1 203 ? 8.373 18.126 -12.021 1.00 68.56 203 ALA A C 1
ATOM 1604 O O . ALA A 1 203 ? 9.283 17.850 -12.797 1.00 68.56 203 ALA A O 1
ATOM 1605 N N . LEU A 1 204 ? 7.868 19.360 -11.930 1.00 80.75 204 LEU A N 1
ATOM 1606 C CA . LEU A 1 204 ? 8.374 20.490 -12.708 1.00 80.75 204 LEU A CA 1
ATOM 1607 C C . LEU A 1 204 ? 9.810 20.850 -12.310 1.00 80.75 204 LEU A C 1
ATOM 1609 O O . LEU A 1 204 ? 10.603 21.223 -13.168 1.00 80.75 204 LEU A O 1
ATOM 1613 N N . GLN A 1 205 ? 10.146 20.734 -11.025 1.00 86.31 205 GLN A N 1
ATOM 1614 C CA . GLN A 1 205 ? 11.503 20.954 -10.541 1.00 86.31 205 GLN A CA 1
ATOM 1615 C C . GLN A 1 205 ? 12.462 19.880 -11.066 1.00 86.31 205 GLN A C 1
ATOM 1617 O O . GLN A 1 205 ? 13.486 20.240 -11.629 1.00 86.31 205 GLN A O 1
ATOM 1622 N N . MET A 1 206 ? 12.097 18.596 -10.987 1.00 75.62 206 MET A N 1
ATOM 1623 C CA . MET A 1 206 ? 12.893 17.515 -11.587 1.00 75.62 206 MET A CA 1
ATOM 1624 C C . MET A 1 206 ? 13.076 17.698 -13.095 1.00 75.62 206 MET A C 1
ATOM 1626 O O . MET A 1 206 ? 14.161 17.455 -13.607 1.00 75.62 206 MET A O 1
ATOM 1630 N N . LYS A 1 207 ? 12.035 18.153 -13.808 1.00 83.56 207 LYS A N 1
ATOM 1631 C CA . LYS A 1 207 ? 12.143 18.451 -15.241 1.00 83.56 207 LYS A CA 1
ATOM 1632 C C . LYS A 1 207 ? 13.183 19.544 -15.510 1.00 83.56 207 LYS A C 1
ATOM 1634 O O . LYS A 1 207 ? 13.987 19.388 -16.416 1.00 83.56 207 LYS A O 1
ATOM 1639 N N . LYS A 1 208 ? 13.186 20.617 -14.714 1.00 88.56 208 LYS A N 1
ATOM 1640 C CA . LYS A 1 208 ? 14.166 21.705 -14.851 1.00 88.56 208 LYS A CA 1
ATOM 1641 C C . LYS A 1 208 ? 15.586 21.269 -14.519 1.00 88.56 208 LYS A C 1
ATOM 1643 O O . LYS A 1 208 ? 16.496 21.643 -15.238 1.00 88.56 208 LYS A O 1
ATOM 1648 N N . GLU A 1 209 ? 15.761 20.492 -13.453 1.00 88.31 209 GLU A N 1
ATOM 1649 C CA . GLU A 1 209 ? 17.076 19.961 -13.073 1.00 88.31 209 GLU A CA 1
ATOM 1650 C C . GLU A 1 209 ? 17.632 19.048 -14.178 1.00 88.31 209 GLU A C 1
ATOM 1652 O O . GLU A 1 209 ? 18.807 19.133 -14.508 1.00 88.31 209 GLU A O 1
ATOM 1657 N N . PHE A 1 210 ? 16.774 18.248 -14.818 1.00 84.12 210 PHE A N 1
ATOM 1658 C CA . PHE A 1 210 ? 17.163 17.410 -15.952 1.00 84.12 210 PHE A CA 1
ATOM 1659 C C . PHE A 1 210 ? 17.500 18.216 -17.220 1.00 84.12 210 PHE A C 1
ATOM 1661 O O . PHE A 1 210 ? 18.457 17.889 -17.913 1.00 84.12 210 PHE A O 1
ATOM 1668 N N . GLU A 1 211 ? 16.732 19.267 -17.530 1.00 81.44 211 GLU A N 1
ATOM 1669 C CA . GLU A 1 211 ? 17.043 20.185 -18.639 1.00 81.44 211 GLU A CA 1
ATOM 1670 C C . GLU A 1 211 ? 18.387 20.904 -18.411 1.00 81.44 211 GLU A C 1
ATOM 1672 O O . GLU A 1 211 ? 19.189 20.991 -19.336 1.00 81.44 211 GLU A O 1
ATOM 1677 N N . GLU A 1 212 ? 18.671 21.344 -17.180 1.00 91.25 212 GLU A N 1
ATOM 1678 C CA . GLU A 1 212 ? 19.931 22.011 -16.815 1.00 91.25 212 GLU A CA 1
ATOM 1679 C C . GLU A 1 212 ? 21.136 21.050 -16.888 1.00 91.25 212 GLU A C 1
ATOM 1681 O O . GLU A 1 212 ? 22.193 21.434 -17.388 1.00 91.25 212 GLU A O 1
ATOM 1686 N N . GLU A 1 213 ? 20.976 19.784 -16.477 1.00 83.00 213 GLU A N 1
ATOM 1687 C CA . GLU A 1 213 ? 22.014 18.752 -16.648 1.00 83.00 213 GLU A CA 1
ATOM 1688 C C . GLU A 1 213 ? 22.289 18.440 -18.133 1.00 83.00 213 GLU A C 1
ATOM 1690 O O . GLU A 1 213 ? 23.449 18.287 -18.518 1.00 83.00 213 GLU A O 1
ATOM 1695 N N . MET A 1 214 ? 21.258 18.389 -18.989 1.00 77.94 214 MET A N 1
ATOM 1696 C CA . MET A 1 214 ? 21.452 18.184 -20.435 1.00 77.94 214 MET A CA 1
ATOM 1697 C C . MET A 1 214 ? 22.177 19.358 -21.110 1.00 77.94 214 MET A C 1
ATOM 1699 O O . MET A 1 214 ? 23.005 19.130 -21.996 1.00 77.94 214 MET A O 1
ATOM 1703 N N . GLU A 1 215 ? 21.890 20.595 -20.690 1.00 84.06 215 GLU A N 1
ATOM 1704 C CA . GLU A 1 215 ? 22.560 21.800 -21.196 1.00 84.06 215 GLU A CA 1
ATOM 1705 C C . GLU A 1 215 ? 24.043 21.829 -20.762 1.00 84.06 215 GLU A C 1
ATOM 1707 O O . GLU A 1 215 ? 24.919 22.19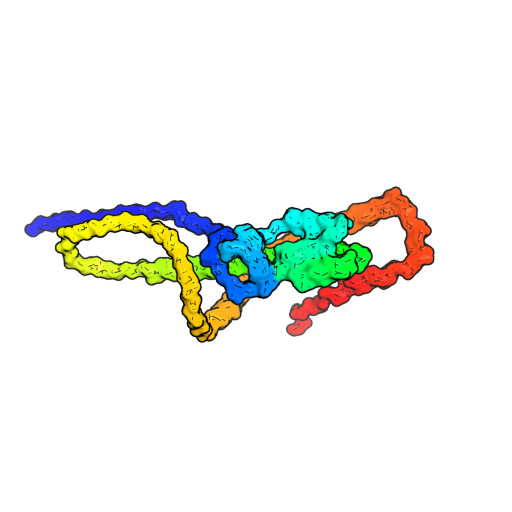0 -21.552 1.00 84.06 215 GLU A O 1
ATOM 1712 N N . GLU A 1 216 ? 24.362 21.374 -19.540 1.00 85.94 216 GLU A N 1
ATOM 1713 C CA . GLU A 1 216 ? 25.743 21.315 -19.033 1.00 85.94 216 GLU A CA 1
ATOM 1714 C C . GLU A 1 216 ? 26.595 20.232 -19.724 1.00 85.94 216 GLU A C 1
ATOM 1716 O O . GLU A 1 216 ? 27.789 20.446 -19.962 1.00 85.94 216 GLU A O 1
ATOM 1721 N N . GLU A 1 217 ? 26.004 19.093 -20.105 1.00 80.75 217 GLU A N 1
ATOM 1722 C CA . GLU A 1 217 ? 26.719 18.031 -20.831 1.00 80.75 217 GLU A CA 1
ATOM 1723 C C . GLU A 1 217 ? 26.921 18.327 -22.332 1.00 80.75 217 GLU A C 1
ATOM 1725 O O . GLU A 1 217 ? 27.674 17.613 -23.000 1.00 80.75 217 GLU A O 1
ATOM 1730 N N . GLY A 1 218 ? 26.329 19.403 -22.869 1.00 69.06 218 GLY A N 1
ATOM 1731 C CA . GLY A 1 218 ? 26.533 19.825 -24.260 1.00 69.06 218 GLY A CA 1
ATOM 1732 C C . GLY A 1 218 ? 25.988 18.833 -25.295 1.00 69.06 218 GLY A C 1
ATOM 1733 O O . GLY A 1 218 ? 26.542 18.722 -26.388 1.00 69.06 218 GLY A O 1
ATOM 1734 N N . ILE A 1 219 ? 24.919 18.105 -24.948 1.00 59.16 219 ILE A N 1
ATOM 1735 C CA . ILE A 1 219 ? 24.295 17.055 -25.783 1.00 59.16 219 ILE A CA 1
ATOM 1736 C C . ILE A 1 219 ? 23.303 17.650 -26.811 1.00 59.16 219 ILE A C 1
ATOM 1738 O O . ILE A 1 219 ? 22.701 16.932 -27.605 1.00 59.16 219 ILE A O 1
ATOM 1742 N N . GLU A 1 220 ? 23.150 18.976 -26.866 1.00 56.12 220 GLU A N 1
ATOM 1743 C CA . GLU A 1 220 ? 22.200 19.631 -27.779 1.00 56.12 220 GLU A CA 1
ATOM 1744 C C . GLU A 1 220 ? 22.530 19.431 -29.272 1.00 56.12 220 GLU A C 1
ATOM 1746 O O . GLU A 1 220 ? 21.620 19.432 -30.097 1.00 56.12 220 GLU A O 1
ATOM 1751 N N . GLU A 1 221 ? 23.794 19.190 -29.648 1.00 55.22 221 GLU A N 1
ATOM 1752 C CA . GLU A 1 221 ? 24.180 19.076 -31.068 1.00 55.22 221 GLU A CA 1
ATOM 1753 C C . GLU A 1 221 ? 23.930 17.688 -31.704 1.00 55.22 221 GLU A C 1
ATOM 1755 O O . GLU A 1 221 ? 24.012 17.577 -32.926 1.00 55.22 221 GLU A O 1
ATOM 1760 N N . GLU A 1 222 ? 23.592 16.636 -30.940 1.00 54.97 222 GLU A N 1
ATOM 1761 C CA . GLU A 1 222 ? 23.325 15.291 -31.504 1.00 54.97 222 GLU A CA 1
ATOM 1762 C C . GLU A 1 222 ? 21.827 14.950 -31.658 1.00 54.97 222 GLU A C 1
ATOM 1764 O O . GLU A 1 222 ? 21.491 14.055 -32.434 1.00 54.97 222 GLU A O 1
ATOM 1769 N N . MET A 1 223 ? 20.904 15.662 -30.994 1.00 52.28 223 MET A N 1
ATOM 1770 C CA . MET A 1 223 ? 19.458 15.370 -31.088 1.00 52.28 223 MET A CA 1
ATOM 1771 C C . MET A 1 223 ? 18.751 15.992 -32.304 1.00 52.28 223 MET A C 1
ATOM 1773 O O . MET A 1 223 ? 17.692 15.501 -32.689 1.00 52.28 223 MET A O 1
ATOM 1777 N N . GLU A 1 224 ? 19.322 17.008 -32.964 1.00 54.84 224 GLU A N 1
ATOM 1778 C CA . GLU A 1 224 ? 18.731 17.571 -34.195 1.00 54.84 224 GLU A CA 1
ATOM 1779 C C . GLU A 1 224 ? 18.890 16.653 -35.428 1.00 54.84 224 GLU A C 1
ATOM 1781 O O . GLU A 1 224 ? 18.191 16.845 -36.426 1.00 54.84 224 GLU A O 1
ATOM 1786 N N . GLU A 1 225 ? 19.772 15.643 -35.394 1.00 53.25 225 GLU A N 1
ATOM 1787 C CA . GLU A 1 225 ? 19.999 14.754 -36.549 1.00 53.25 225 GLU A CA 1
ATOM 1788 C C . GLU A 1 225 ? 19.041 13.544 -36.595 1.00 53.25 225 GLU A C 1
ATOM 1790 O O . GLU A 1 225 ? 18.800 12.978 -37.666 1.00 53.25 225 GLU A O 1
ATOM 1795 N N . GLU A 1 226 ? 18.407 13.192 -35.472 1.00 53.47 226 GLU A N 1
ATOM 1796 C CA . GLU A 1 226 ? 17.395 12.136 -35.391 1.00 53.47 226 GLU A CA 1
ATOM 1797 C C . GLU A 1 226 ? 16.044 12.745 -34.999 1.00 53.47 226 GLU A C 1
ATOM 1799 O O . GLU A 1 226 ? 15.754 12.924 -33.824 1.00 53.47 226 GLU A O 1
ATOM 1804 N N . GLY A 1 227 ? 15.203 13.083 -35.983 1.00 51.16 227 GLY A N 1
ATOM 1805 C CA . GLY A 1 227 ? 13.882 13.698 -35.780 1.00 51.16 227 GLY A CA 1
ATOM 1806 C C . GLY A 1 227 ? 12.925 12.884 -34.893 1.00 51.16 227 GLY A C 1
ATOM 1807 O O . GLY A 1 227 ? 12.056 12.180 -35.404 1.00 51.16 227 GLY A O 1
ATOM 1808 N N . ILE A 1 228 ? 13.082 13.006 -33.573 1.00 55.25 228 ILE A N 1
ATOM 1809 C CA . ILE A 1 228 ? 12.328 12.299 -32.522 1.00 55.25 228 ILE A CA 1
ATOM 1810 C C . ILE A 1 228 ? 11.454 13.279 -31.702 1.00 55.25 228 ILE A C 1
ATOM 1812 O O . ILE A 1 228 ? 10.658 12.859 -30.864 1.00 55.25 228 ILE A O 1
ATOM 1816 N N . GLU A 1 229 ? 11.506 14.588 -31.973 1.00 52.88 229 GLU A N 1
ATOM 1817 C CA . GLU A 1 229 ? 10.775 15.588 -31.174 1.00 52.88 229 GLU A CA 1
ATOM 1818 C C . GLU A 1 229 ? 9.238 15.510 -31.282 1.00 52.88 229 GLU A C 1
ATOM 1820 O O . GLU A 1 229 ? 8.545 15.915 -30.351 1.00 52.88 229 GLU A O 1
ATOM 1825 N N . GLU A 1 230 ? 8.663 14.932 -32.345 1.00 54.34 230 GLU A N 1
ATOM 1826 C CA . GLU A 1 230 ? 7.197 14.922 -32.510 1.00 54.34 230 GLU A CA 1
ATOM 1827 C C . GLU A 1 230 ? 6.460 13.782 -31.773 1.00 54.34 230 GLU A C 1
ATOM 1829 O O . GLU A 1 230 ? 5.246 13.875 -31.593 1.00 54.34 230 GLU A O 1
ATOM 1834 N N . GLU A 1 231 ? 7.135 12.732 -31.282 1.00 52.94 231 GLU A N 1
ATOM 1835 C CA . GLU A 1 231 ? 6.436 11.594 -30.642 1.00 52.94 231 GLU A CA 1
ATOM 1836 C C . GLU A 1 231 ? 6.285 11.717 -29.111 1.00 52.94 231 GLU A C 1
ATOM 1838 O O . GLU A 1 231 ? 5.391 11.098 -28.526 1.00 52.94 231 GLU A O 1
ATOM 1843 N N . CYS A 1 232 ? 7.088 12.554 -28.442 1.00 51.06 232 CYS A N 1
ATOM 1844 C CA . CYS A 1 232 ? 7.046 12.691 -26.977 1.00 51.06 232 CYS A CA 1
ATOM 1845 C C . CYS A 1 232 ? 5.963 13.659 -26.467 1.00 51.06 232 CYS A C 1
ATOM 1847 O O . CYS A 1 232 ? 5.399 13.427 -25.394 1.00 51.06 232 CYS A O 1
ATOM 1849 N N . GLU A 1 233 ? 5.611 14.713 -27.213 1.00 51.84 233 GLU A N 1
ATOM 1850 C CA . GLU A 1 233 ? 4.567 15.653 -26.770 1.00 51.84 233 GLU A CA 1
ATOM 1851 C C . GLU A 1 233 ? 3.148 15.078 -26.896 1.00 51.84 233 GLU A C 1
ATOM 1853 O O . GLU A 1 233 ? 2.258 15.435 -26.116 1.00 51.84 233 GLU A O 1
ATOM 1858 N N . GLN A 1 234 ? 2.928 14.131 -27.813 1.00 49.69 234 GLN A N 1
ATOM 1859 C CA . GLN A 1 234 ? 1.597 13.570 -28.047 1.00 49.69 234 GLN A CA 1
ATOM 1860 C C . GLN A 1 234 ? 1.139 12.619 -26.924 1.00 49.69 234 GLN A C 1
ATOM 1862 O O . GLN A 1 234 ? -0.058 12.507 -26.662 1.00 49.69 234 GLN A O 1
ATOM 1867 N N . TYR A 1 235 ? 2.067 12.000 -26.186 1.00 50.09 235 TYR A N 1
ATOM 1868 C CA . TYR A 1 235 ? 1.727 11.046 -25.122 1.00 50.09 235 TYR A CA 1
ATOM 1869 C C . TYR A 1 235 ? 1.418 11.681 -23.755 1.00 50.09 235 TYR A C 1
ATOM 1871 O O . TYR A 1 235 ? 0.862 11.009 -22.886 1.00 50.09 235 TYR A O 1
ATOM 1879 N N . ILE A 1 236 ? 1.737 12.965 -23.539 1.00 52.31 236 ILE A N 1
ATOM 1880 C CA . ILE A 1 236 ? 1.561 13.624 -22.228 1.00 52.31 236 ILE A CA 1
ATOM 1881 C C . ILE A 1 236 ? 0.217 14.374 -22.119 1.00 52.31 236 ILE A C 1
ATOM 1883 O O . ILE A 1 236 ? -0.263 14.611 -21.010 1.00 52.31 236 ILE A O 1
ATOM 1887 N N . PHE A 1 237 ? -0.446 14.698 -23.237 1.00 51.44 237 PHE A N 1
ATOM 1888 C CA . PHE A 1 237 ? -1.652 15.543 -23.226 1.00 51.44 237 PHE A CA 1
ATOM 1889 C C . PHE A 1 237 ? -2.993 14.842 -23.512 1.00 51.44 237 PHE A C 1
ATOM 1891 O O . PHE A 1 237 ? -4.033 15.449 -23.248 1.00 51.44 237 PHE A O 1
ATOM 1898 N N . GLU A 1 238 ? -3.031 13.589 -23.981 1.00 51.06 238 GLU A N 1
ATOM 1899 C CA . GLU A 1 238 ? -4.311 12.931 -24.323 1.00 51.06 238 GLU A CA 1
ATOM 1900 C C . GLU A 1 238 ? -5.093 12.342 -23.131 1.00 51.06 238 GLU A C 1
ATOM 1902 O O . GLU A 1 238 ? -6.296 12.114 -23.262 1.00 51.06 238 GLU A O 1
ATOM 1907 N N . ASP A 1 239 ? -4.490 12.179 -21.946 1.00 46.22 239 ASP A N 1
ATOM 1908 C CA . ASP A 1 239 ? -5.176 11.563 -20.789 1.00 46.22 239 ASP A CA 1
ATOM 1909 C C . ASP A 1 239 ? -5.850 12.568 -19.827 1.00 46.22 239 ASP A C 1
ATOM 1911 O O . ASP A 1 239 ? -6.498 12.187 -18.847 1.00 46.22 239 ASP A O 1
ATOM 1915 N N . VAL A 1 240 ? -5.781 13.875 -20.116 1.00 52.09 240 VAL A N 1
ATOM 1916 C CA . VAL A 1 240 ? -6.547 14.905 -19.389 1.00 52.09 240 VAL A CA 1
ATOM 1917 C C . VAL A 1 240 ? -7.812 15.241 -20.178 1.00 52.09 240 VAL A C 1
ATOM 1919 O O . VAL A 1 240 ? -7.940 16.297 -20.796 1.00 52.09 240 VAL A O 1
ATOM 1922 N N . GLY A 1 241 ? -8.769 14.310 -20.171 1.00 54.72 241 GLY A N 1
ATOM 1923 C CA . GLY A 1 241 ? -10.069 14.504 -20.812 1.00 54.72 241 GLY A CA 1
ATOM 1924 C C . GLY A 1 241 ? -10.786 15.787 -20.338 1.00 54.72 241 GLY A C 1
ATOM 1925 O O . GLY A 1 241 ? -10.635 16.203 -19.182 1.00 54.72 241 GLY A O 1
ATOM 1926 N N . PRO A 1 242 ? -11.591 16.432 -21.204 1.00 56.47 242 PRO A N 1
ATOM 1927 C CA . PRO A 1 242 ? -12.258 17.686 -20.880 1.00 56.47 242 PRO A CA 1
ATOM 1928 C C . PRO A 1 242 ? -13.204 17.522 -19.686 1.00 56.47 242 PRO A C 1
ATOM 1930 O O . PRO A 1 242 ? -14.089 16.669 -19.663 1.00 56.47 242 PRO A O 1
ATOM 1933 N N . ASN A 1 243 ? -13.012 18.390 -18.694 1.00 47.75 243 ASN A N 1
ATOM 1934 C CA . ASN A 1 243 ? -13.801 18.488 -17.471 1.00 47.75 243 ASN A CA 1
ATOM 1935 C C . ASN A 1 243 ? -15.283 18.774 -17.817 1.00 47.75 243 ASN A C 1
ATOM 1937 O O . ASN A 1 243 ? -15.583 19.866 -18.312 1.00 47.75 243 ASN A O 1
ATOM 1941 N N . PRO A 1 244 ? -16.233 17.848 -17.574 1.00 52.47 244 PRO A N 1
ATOM 1942 C CA . PRO A 1 244 ? -17.637 18.039 -17.922 1.00 52.47 244 PRO A CA 1
ATOM 1943 C C . PRO A 1 244 ? -18.307 18.914 -16.860 1.00 52.47 244 PRO A C 1
ATOM 1945 O O . PRO A 1 244 ? -19.008 18.431 -15.971 1.00 52.47 244 PRO A O 1
ATOM 1948 N N . LYS A 1 245 ? -18.036 20.220 -16.900 1.00 52.88 245 LYS A N 1
ATOM 1949 C CA . LYS A 1 245 ? -18.621 21.187 -15.965 1.00 52.88 245 LYS A CA 1
ATOM 1950 C C . LYS A 1 245 ? -19.036 22.510 -16.592 1.00 52.88 245 LYS A C 1
ATOM 1952 O O . LYS A 1 245 ? -18.991 23.504 -15.895 1.00 52.88 245 LYS A O 1
ATOM 1957 N N . TYR A 1 246 ? -19.500 22.529 -17.840 1.00 48.31 246 TYR A N 1
ATOM 1958 C CA . TYR A 1 246 ? -20.329 23.633 -18.347 1.00 48.31 246 TYR A CA 1
ATOM 1959 C C . TYR A 1 246 ? -21.247 23.160 -19.486 1.00 48.31 246 TYR A C 1
ATOM 1961 O O . TYR A 1 246 ? -20.967 23.455 -20.643 1.00 48.31 246 TYR A O 1
ATOM 1969 N N . ILE A 1 247 ? -22.323 22.434 -19.150 1.00 42.72 247 ILE A N 1
ATOM 1970 C CA . ILE A 1 247 ? -23.639 22.463 -19.827 1.00 42.72 247 ILE A CA 1
ATOM 1971 C C . ILE A 1 247 ? -24.705 22.286 -18.744 1.00 42.72 247 ILE A C 1
ATOM 1973 O O . ILE A 1 247 ? -24.524 21.370 -17.910 1.00 42.72 247 ILE A O 1
#

Radius of gyration: 28.62 Å; chains: 1; bounding box: 67×45×98 Å

pLDDT: mean 72.2, std 21.44, range [32.91, 98.0]

Foldseek 3Di:
DDDDDDDDDDDPDPPPCPPDQDLLPLLLADLVPDDQQQSQQDDPSATQVRRSAPDPVVLVVVLVVLVVQQFLVSSVSSRVVVSSVVCSVCSNVPCPNSVVCSVCSVVSRVVSSVVSVVSSVVSVVVVVVVVVVPPPPPPPPDDDDDDDDDDDDDPDPDPDPDPDDDDPDDVPVVVVVVVVVVVPDVPDPVVVVVVVVVVVVVVVVVVVVVVVVCVVVVVVVPVVVDPPVPPVVVVPPPPPPDDPDDD

Sequence (247 aa):
MQQQPQLYAIIQVDANQSQTFDIRDPNNYDESMFEENIRSTFRNGVPAWGNGQFSNATAILLCLLGCIGCNGMQRLYVGDTCFGVCCCLTYGCYYVGQCLDCCLIHSVITQRNAEIRSRANNKYRQRMQAQQGQVNISPVLGGYNVGNRPLRQNPVYSSPASSYPAASYHPQYEQQYEQQQLSYPAANKEDRLVDQTDFQNNALQMKKEFEEEMEEEGIEEEMEEEGIEEECEQYIFEDVGPNPKYI

Secondary structure (DSSP, 8-state):
--PPP---------TT------TT-GGG--GGGS-HHHHTT-BTTBTGGGTSS--HHHHHHHHHHHHTT-TTHHHHHHT-HHHHHHHHHTTTGGGHHHHHHHHHHHHHHHHHHHHHHHHHHHHHHHHHHHHHTT--------------PPP-------------------THHHHHHHHHHTTS----HHHHHHHHHHHHHHHHHHHHHHHHHHHHTTTHHHHTSS--HHHHTHHHHTTS-------